Protein AF-A0A846P987-F1 (afdb_monomer_lite)

Structure (mmCIF, N/CA/C/O backbone):
data_AF-A0A846P987-F1
#
_entry.id   AF-A0A846P987-F1
#
loop_
_atom_site.group_PDB
_atom_site.id
_atom_site.type_symbol
_atom_site.label_atom_id
_atom_site.label_alt_id
_atom_site.label_comp_id
_atom_site.label_asym_id
_atom_site.label_entity_id
_atom_site.label_seq_id
_atom_site.pdbx_PDB_ins_code
_atom_site.Cartn_x
_atom_site.Cartn_y
_atom_site.Cartn_z
_atom_site.occupancy
_atom_site.B_iso_or_equiv
_atom_site.auth_seq_id
_atom_site.auth_comp_id
_atom_site.auth_asym_id
_atom_site.auth_atom_id
_atom_site.pdbx_PDB_model_num
ATOM 1 N N . MET A 1 1 ? 2.084 5.103 -24.118 1.00 57.91 1 MET A N 1
ATOM 2 C CA . MET A 1 1 ? 3.332 4.784 -23.370 1.00 57.91 1 MET A CA 1
ATOM 3 C C . MET A 1 1 ? 3.015 4.063 -22.062 1.00 57.91 1 MET A C 1
ATOM 5 O O . MET A 1 1 ? 3.572 3.006 -21.825 1.00 57.91 1 MET A O 1
ATOM 9 N N . THR A 1 2 ? 2.075 4.561 -21.252 1.00 69.44 2 THR A N 1
ATOM 10 C CA . THR A 1 2 ? 1.483 3.795 -20.136 1.00 69.44 2 THR A CA 1
ATOM 11 C C . THR A 1 2 ? 0.502 2.716 -20.600 1.00 69.44 2 THR A C 1
ATOM 13 O O . THR A 1 2 ? 0.310 1.738 -19.892 1.00 69.44 2 THR A O 1
ATOM 16 N N . ASP A 1 3 ? -0.058 2.838 -21.808 1.00 77.69 3 ASP A N 1
ATOM 17 C CA . ASP A 1 3 ? -1.033 1.875 -22.347 1.00 77.69 3 ASP A CA 1
ATOM 18 C C . ASP A 1 3 ? -0.460 0.465 -22.552 1.00 77.69 3 ASP A C 1
ATOM 20 O O . ASP A 1 3 ? -1.190 -0.508 -22.410 1.00 77.69 3 ASP A O 1
ATOM 24 N N . GLU A 1 4 ? 0.841 0.344 -22.840 1.00 80.31 4 GLU A N 1
ATOM 25 C CA . GLU A 1 4 ? 1.535 -0.948 -22.946 1.00 80.31 4 GLU A CA 1
ATOM 26 C C . GLU A 1 4 ? 1.606 -1.640 -21.579 1.00 80.31 4 GLU A C 1
ATOM 28 O O . GLU A 1 4 ? 1.183 -2.785 -21.438 1.00 80.31 4 GLU A O 1
ATOM 33 N N . LEU A 1 5 ? 2.060 -0.915 -20.551 1.00 82.56 5 LEU A N 1
ATOM 34 C CA . LEU A 1 5 ? 2.108 -1.417 -19.177 1.00 82.56 5 LEU A CA 1
ATOM 35 C C . LEU A 1 5 ? 0.710 -1.727 -18.644 1.00 82.56 5 LEU A C 1
ATOM 37 O O . LEU A 1 5 ? 0.507 -2.751 -18.005 1.00 82.56 5 LEU A O 1
ATOM 41 N N . LEU A 1 6 ? -0.274 -0.889 -18.957 1.00 82.94 6 LEU A N 1
ATOM 42 C CA . LEU A 1 6 ? -1.660 -1.119 -18.574 1.00 82.94 6 LEU A CA 1
ATOM 43 C C . LEU A 1 6 ? -2.274 -2.315 -19.315 1.00 82.94 6 LEU A C 1
ATOM 45 O O . LEU A 1 6 ? -3.074 -3.041 -18.734 1.00 82.94 6 LEU A O 1
ATOM 49 N N . SER A 1 7 ? -1.896 -2.557 -20.573 1.00 85.25 7 SER A N 1
ATOM 50 C CA . SER A 1 7 ? -2.298 -3.764 -21.301 1.00 85.25 7 SER A CA 1
ATOM 51 C C . SER A 1 7 ? -1.665 -5.022 -20.710 1.00 85.25 7 SER A C 1
ATOM 53 O O . SER A 1 7 ? -2.312 -6.065 -20.701 1.00 85.25 7 SER A O 1
ATOM 55 N N . ALA A 1 8 ? -0.422 -4.935 -20.231 1.00 86.31 8 ALA A N 1
ATOM 56 C CA . ALA A 1 8 ? 0.280 -6.055 -19.613 1.00 86.31 8 ALA A CA 1
ATOM 57 C C . ALA A 1 8 ? -0.253 -6.370 -18.207 1.00 86.31 8 ALA A C 1
ATOM 59 O O . ALA A 1 8 ? -0.426 -7.534 -17.868 1.00 86.31 8 ALA A O 1
ATOM 60 N N . LEU A 1 9 ? -0.531 -5.339 -17.403 1.00 90.69 9 LEU A N 1
ATOM 61 C CA . LEU A 1 9 ? -0.907 -5.482 -15.994 1.00 90.69 9 LEU A CA 1
ATOM 62 C C . LEU A 1 9 ? -2.420 -5.541 -15.764 1.00 90.69 9 LEU A C 1
ATOM 64 O O . LEU A 1 9 ? -2.844 -5.976 -14.701 1.00 90.69 9 LEU A O 1
ATOM 68 N N . GLY A 1 10 ? -3.242 -5.112 -16.725 1.00 90.31 10 GLY A N 1
ATOM 69 C CA . GLY A 1 10 ? -4.697 -4.993 -16.570 1.00 90.31 10 GLY A CA 1
ATOM 70 C C . GLY A 1 10 ? -5.380 -6.249 -16.010 1.00 90.31 10 GLY A C 1
ATOM 71 O O . GLY A 1 10 ? -6.010 -6.150 -14.959 1.00 90.31 10 GLY A O 1
ATOM 72 N N . PRO A 1 11 ? -5.210 -7.434 -16.630 1.00 91.12 11 PRO A N 1
ATOM 73 C CA . PRO A 1 11 ? -5.807 -8.672 -16.121 1.00 91.12 11 PRO A CA 1
ATOM 74 C C . PRO A 1 11 ? -5.359 -9.029 -14.697 1.00 91.12 11 PRO A C 1
ATOM 76 O O . PRO A 1 11 ? -6.141 -9.552 -13.903 1.00 91.12 11 PRO A O 1
ATOM 79 N N . ASP A 1 12 ? -4.103 -8.734 -14.359 1.00 93.31 12 ASP A N 1
ATOM 80 C CA . ASP A 1 12 ? -3.543 -9.019 -13.040 1.00 93.31 12 ASP A CA 1
ATOM 81 C C . ASP A 1 12 ? -4.039 -8.039 -11.976 1.00 93.31 12 ASP A C 1
ATOM 83 O O . ASP A 1 12 ? -4.285 -8.443 -10.839 1.00 93.31 12 ASP A O 1
ATOM 87 N N . ILE A 1 13 ? -4.260 -6.780 -12.357 1.00 94.62 13 ILE A N 1
ATOM 88 C CA . ILE A 1 13 ? -4.900 -5.765 -11.519 1.00 94.62 13 ILE A CA 1
ATOM 89 C C . ILE A 1 13 ? -6.362 -6.136 -11.261 1.00 94.62 13 ILE A C 1
ATOM 91 O O . ILE A 1 13 ? -6.795 -6.086 -10.113 1.00 94.62 13 ILE A O 1
ATOM 95 N N . ASP A 1 14 ? -7.114 -6.563 -12.278 1.00 93.56 14 ASP A N 1
ATOM 96 C CA . ASP A 1 14 ? -8.511 -6.986 -12.109 1.00 93.56 14 ASP A CA 1
ATOM 97 C C . ASP A 1 14 ? -8.619 -8.182 -11.151 1.00 93.56 14 ASP A C 1
ATOM 99 O O . ASP A 1 14 ? -9.448 -8.187 -10.235 1.00 93.56 14 ASP A O 1
ATOM 103 N N . ARG A 1 15 ? -7.726 -9.170 -11.305 1.00 95.38 15 ARG A N 1
ATOM 104 C CA . ARG A 1 15 ? -7.608 -10.308 -10.382 1.00 95.38 15 ARG A CA 1
ATOM 105 C C . ARG A 1 15 ? -7.263 -9.858 -8.961 1.00 95.38 15 ARG A C 1
ATOM 107 O O . ARG A 1 15 ? -7.868 -10.340 -8.002 1.00 95.38 15 ARG A O 1
ATOM 114 N N . TYR A 1 16 ? -6.321 -8.931 -8.815 1.00 96.38 16 TYR A N 1
ATOM 115 C CA . TYR A 1 16 ? -5.933 -8.384 -7.518 1.00 96.38 16 TYR A CA 1
ATOM 116 C C . TYR A 1 16 ? -7.093 -7.646 -6.832 1.00 96.38 16 TYR A C 1
ATOM 118 O O . TYR A 1 16 ? -7.400 -7.918 -5.672 1.00 96.38 16 TYR A O 1
ATOM 126 N N . VAL A 1 17 ? -7.804 -6.775 -7.552 1.00 95.88 17 VAL A N 1
ATOM 127 C CA . VAL A 1 17 ? -8.988 -6.065 -7.035 1.00 95.88 17 VAL A CA 1
ATOM 128 C C . VAL A 1 17 ? -10.091 -7.052 -6.640 1.00 95.88 17 VAL A C 1
ATOM 130 O O . VAL A 1 17 ? -10.744 -6.867 -5.611 1.00 95.88 17 VAL A O 1
ATOM 133 N N . GLY A 1 18 ? -10.283 -8.125 -7.415 1.00 96.44 18 GLY A N 1
ATOM 134 C CA . GLY A 1 18 ? -11.161 -9.239 -7.045 1.00 96.44 18 GLY A CA 1
ATOM 135 C C . GLY A 1 18 ? -10.756 -9.877 -5.715 1.00 96.44 18 GLY A C 1
ATOM 136 O O . GLY A 1 18 ? -11.587 -10.000 -4.820 1.00 96.44 18 GLY A O 1
ATOM 137 N N . THR A 1 19 ? -9.465 -10.162 -5.543 1.00 97.44 19 THR A N 1
ATOM 138 C CA . THR A 1 19 ? -8.906 -10.753 -4.315 1.00 97.44 19 THR A CA 1
ATOM 139 C C . THR A 1 19 ? -9.115 -9.850 -3.097 1.00 97.44 19 THR A C 1
ATOM 141 O O . THR A 1 19 ? -9.519 -10.317 -2.034 1.00 97.44 19 THR A O 1
ATOM 144 N N . VAL A 1 20 ? -8.897 -8.539 -3.240 1.00 96.94 20 VAL A N 1
ATOM 145 C CA . VAL A 1 20 ? -9.134 -7.558 -2.167 1.00 96.94 20 VAL A CA 1
ATOM 146 C C . VAL A 1 20 ? -10.617 -7.498 -1.781 1.00 96.94 20 VAL A C 1
ATOM 148 O O . VAL A 1 20 ? -10.954 -7.430 -0.597 1.00 96.94 20 VAL A O 1
ATOM 151 N N . ARG A 1 21 ? -11.521 -7.562 -2.765 1.00 95.62 21 ARG A N 1
ATOM 152 C CA . ARG A 1 21 ? -12.972 -7.596 -2.531 1.00 95.62 21 ARG A CA 1
ATOM 153 C C . ARG A 1 21 ? -13.408 -8.876 -1.823 1.00 95.62 21 ARG A C 1
ATOM 155 O O . ARG A 1 21 ? -14.186 -8.795 -0.878 1.00 95.62 21 ARG A O 1
ATOM 162 N N . GLU A 1 22 ? -12.918 -10.030 -2.264 1.00 97.06 22 GLU A N 1
ATOM 163 C CA . GLU A 1 22 ? -13.199 -11.333 -1.649 1.00 97.06 22 GLU A CA 1
ATOM 164 C C . GLU A 1 22 ? -12.660 -11.420 -0.216 1.00 97.06 22 GLU A C 1
ATOM 166 O O . GLU A 1 22 ? -13.288 -12.039 0.639 1.00 97.06 22 GLU A O 1
ATOM 171 N N . ALA A 1 23 ? -11.558 -10.722 0.076 1.00 95.44 23 ALA A N 1
ATOM 172 C CA . ALA A 1 23 ? -11.017 -10.572 1.424 1.00 95.44 23 ALA A CA 1
ATOM 173 C C . ALA A 1 23 ? -11.822 -9.612 2.326 1.00 95.44 23 ALA A C 1
ATOM 175 O O . ALA A 1 23 ? -11.456 -9.432 3.486 1.00 95.44 23 ALA A O 1
ATOM 176 N N . GLY A 1 24 ? -12.898 -8.998 1.818 1.00 95.12 24 GLY A N 1
ATOM 177 C CA . GLY A 1 24 ? -13.783 -8.118 2.585 1.00 95.12 24 GLY A CA 1
ATOM 178 C C . GLY A 1 24 ? -13.410 -6.634 2.561 1.00 95.12 24 GLY A C 1
ATOM 179 O O . GLY A 1 24 ? -14.042 -5.853 3.265 1.00 95.12 24 GLY A O 1
ATOM 180 N N . TRP A 1 25 ? -12.448 -6.214 1.729 1.00 94.38 25 TRP A N 1
ATOM 181 C CA . TRP A 1 25 ? -11.912 -4.843 1.736 1.00 94.38 25 TRP A CA 1
ATOM 182 C C . TRP A 1 25 ? -12.104 -4.071 0.419 1.00 94.38 25 TRP A C 1
ATOM 184 O O . TRP A 1 25 ? -11.173 -3.405 -0.039 1.00 94.38 25 TRP A O 1
ATOM 194 N N . PRO A 1 26 ? -13.286 -4.101 -0.231 1.00 92.44 26 PRO A N 1
ATOM 195 C CA . PRO A 1 26 ? -13.462 -3.497 -1.553 1.00 92.44 26 PRO A CA 1
ATOM 196 C C . PRO A 1 26 ? -13.091 -2.007 -1.602 1.00 92.44 26 PRO A C 1
ATOM 198 O O . PRO A 1 26 ? -12.521 -1.565 -2.601 1.00 92.44 26 PRO A O 1
ATOM 201 N N . GLY A 1 27 ? -13.359 -1.255 -0.527 1.00 92.25 27 GLY A N 1
ATOM 202 C CA . GLY A 1 27 ? -13.031 0.170 -0.418 1.00 92.25 27 GLY A CA 1
ATOM 203 C C . GLY A 1 27 ? -11.528 0.469 -0.386 1.00 92.25 27 GLY A C 1
ATOM 204 O O . GLY A 1 27 ? -11.114 1.534 -0.833 1.00 92.25 27 GLY A O 1
ATOM 205 N N . SER A 1 28 ? -10.702 -0.481 0.059 1.00 95.12 28 SER A N 1
ATOM 206 C CA . SER A 1 28 ? -9.254 -0.292 0.216 1.00 95.12 28 SER A CA 1
ATOM 207 C C . SER A 1 28 ? -8.453 -0.659 -1.037 1.00 95.12 28 SER A C 1
ATOM 209 O O . SER A 1 28 ? -7.234 -0.513 -1.049 1.00 95.12 28 SER A O 1
ATOM 211 N N . SER A 1 29 ? -9.106 -1.108 -2.117 1.00 95.12 29 SER A N 1
ATOM 212 C CA . SER A 1 29 ? -8.433 -1.565 -3.347 1.00 95.12 29 SER A CA 1
ATOM 213 C C . SER A 1 29 ? -7.500 -0.509 -3.945 1.00 95.12 29 SER A C 1
ATOM 215 O O . SER A 1 29 ? -6.387 -0.835 -4.351 1.00 95.12 29 SER A O 1
ATOM 217 N N . TYR A 1 30 ? -7.931 0.758 -3.967 1.00 93.38 30 TYR A N 1
ATOM 218 C CA . TYR A 1 30 ? -7.132 1.869 -4.488 1.00 93.38 30 TYR A CA 1
ATOM 219 C C . TYR A 1 30 ? -5.856 2.087 -3.663 1.00 93.38 30 TYR A C 1
ATOM 221 O O . TYR A 1 30 ? -4.758 2.151 -4.216 1.00 93.38 30 TYR A O 1
ATOM 229 N N . ALA A 1 31 ? -6.004 2.158 -2.337 1.00 92.31 31 ALA A N 1
ATOM 230 C CA . ALA A 1 31 ? -4.903 2.360 -1.403 1.00 92.31 31 ALA A CA 1
ATOM 231 C C . ALA A 1 31 ? -3.925 1.186 -1.417 1.00 92.31 31 ALA A C 1
ATOM 233 O O . ALA A 1 31 ? -2.726 1.389 -1.550 1.00 92.31 31 ALA A O 1
ATOM 234 N N . LEU A 1 32 ? -4.422 -0.049 -1.358 1.00 95.44 32 LEU A N 1
ATOM 235 C CA . LEU A 1 32 ? -3.561 -1.225 -1.362 1.00 95.44 32 LEU A CA 1
ATOM 236 C C . LEU A 1 32 ? -2.837 -1.399 -2.705 1.00 95.44 32 LEU A C 1
ATOM 238 O O . LEU A 1 32 ? -1.651 -1.709 -2.720 1.00 95.44 32 LEU A O 1
ATOM 242 N N . LEU A 1 33 ? -3.506 -1.181 -3.842 1.00 95.06 33 LEU A N 1
ATOM 243 C CA . LEU A 1 33 ? -2.831 -1.244 -5.142 1.00 95.06 33 LEU A CA 1
ATOM 244 C C . LEU A 1 33 ? -1.736 -0.177 -5.244 1.00 95.06 33 LEU A C 1
ATOM 246 O O . LEU A 1 33 ? -0.604 -0.485 -5.604 1.00 95.06 33 LEU A O 1
ATOM 250 N N . GLY A 1 34 ? -2.076 1.069 -4.916 1.00 91.62 34 GLY A N 1
ATOM 251 C CA . GLY A 1 34 ? -1.138 2.175 -5.005 1.00 91.62 34 GLY A CA 1
ATOM 252 C C . GLY A 1 34 ? 0.002 2.053 -3.996 1.00 91.62 34 GLY A C 1
ATOM 253 O O . GLY A 1 34 ? 1.163 1.932 -4.366 1.00 91.62 34 GLY A O 1
ATOM 254 N N . SER A 1 35 ? -0.322 2.063 -2.709 1.00 90.50 35 SER A N 1
ATOM 255 C CA . SER A 1 35 ? 0.658 2.141 -1.626 1.00 90.50 35 SER A CA 1
ATOM 256 C C . SER A 1 35 ? 1.342 0.818 -1.299 1.00 90.50 35 SER A C 1
ATOM 258 O O . SER A 1 35 ? 2.540 0.791 -1.036 1.00 90.50 35 SER A O 1
ATOM 260 N N . PHE A 1 36 ? 0.616 -0.300 -1.298 1.00 93.12 36 PHE A N 1
ATOM 261 C CA . PHE A 1 36 ? 1.221 -1.570 -0.904 1.00 93.12 36 PHE A CA 1
ATOM 262 C C . PHE A 1 36 ? 1.908 -2.259 -2.082 1.00 93.12 36 PHE A C 1
ATOM 264 O O . PHE A 1 36 ? 3.091 -2.577 -2.013 1.00 93.12 36 PHE A O 1
ATOM 271 N N . VAL A 1 37 ? 1.192 -2.461 -3.188 1.00 94.44 37 VAL A N 1
ATOM 272 C CA . VAL A 1 37 ? 1.729 -3.211 -4.331 1.00 94.44 37 VAL A CA 1
ATOM 273 C C . VAL A 1 37 ? 2.741 -2.383 -5.114 1.00 94.44 37 VAL A C 1
ATOM 275 O O . VAL A 1 37 ? 3.856 -2.841 -5.360 1.00 94.44 37 VAL A O 1
ATOM 278 N N . LEU A 1 38 ? 2.344 -1.183 -5.531 1.00 90.62 38 LEU A N 1
ATOM 279 C CA . LEU A 1 38 ? 3.137 -0.373 -6.444 1.00 90.62 38 LEU A CA 1
ATOM 280 C C . LEU A 1 38 ? 4.144 0.507 -5.681 1.00 90.62 38 LEU A C 1
ATOM 282 O O . LEU A 1 38 ? 5.279 0.635 -6.113 1.00 90.62 38 LEU A O 1
ATOM 286 N N . ASP A 1 39 ? 3.825 1.072 -4.526 1.00 85.56 39 ASP A N 1
ATOM 287 C CA . ASP A 1 39 ? 4.795 1.919 -3.820 1.00 85.56 39 ASP A CA 1
ATOM 288 C C . ASP A 1 39 ? 5.762 1.126 -2.926 1.00 85.56 39 ASP A C 1
ATOM 290 O O . ASP A 1 39 ? 6.933 1.459 -2.913 1.00 85.56 39 ASP A O 1
ATOM 294 N N . ASP A 1 40 ? 5.346 0.063 -2.226 1.00 87.19 40 ASP A N 1
ATOM 295 C CA . ASP A 1 40 ? 6.251 -0.721 -1.357 1.00 87.19 40 ASP A CA 1
ATOM 296 C C . ASP A 1 40 ? 6.827 -1.970 -2.054 1.00 87.19 40 ASP A C 1
ATOM 298 O O . ASP A 1 40 ? 8.041 -2.106 -2.240 1.00 87.19 40 ASP A O 1
ATOM 302 N N . LEU A 1 41 ? 5.971 -2.910 -2.469 1.00 90.75 41 LEU A N 1
ATOM 303 C CA . LEU A 1 41 ? 6.437 -4.216 -2.951 1.00 90.75 41 LEU A CA 1
ATOM 304 C C . LEU A 1 41 ? 7.156 -4.157 -4.305 1.00 90.75 41 LEU A C 1
ATOM 306 O O . LEU A 1 41 ? 8.008 -5.010 -4.566 1.00 90.75 41 LEU A O 1
ATOM 310 N N . ALA A 1 42 ? 6.849 -3.183 -5.164 1.00 89.19 42 ALA A N 1
ATOM 311 C CA . ALA A 1 42 ? 7.511 -3.052 -6.460 1.00 89.19 42 ALA A CA 1
ATOM 312 C C . ALA A 1 42 ? 9.021 -2.802 -6.317 1.00 89.19 42 ALA A C 1
ATOM 314 O O . ALA A 1 42 ? 9.795 -3.381 -7.078 1.00 89.19 42 ALA A O 1
ATOM 315 N N . TRP A 1 43 ? 9.464 -2.029 -5.316 1.00 85.62 43 TRP A N 1
ATOM 316 C CA . TRP A 1 43 ? 10.896 -1.837 -5.045 1.00 85.62 43 TRP A CA 1
ATOM 317 C C . TRP A 1 43 ? 11.568 -3.144 -4.645 1.00 85.62 43 TRP A C 1
ATOM 319 O O . TRP A 1 43 ? 12.562 -3.535 -5.252 1.00 85.62 43 TRP A O 1
ATOM 329 N N . LYS A 1 44 ? 10.958 -3.879 -3.710 1.00 87.75 44 LYS A N 1
ATOM 330 C CA . LYS A 1 44 ? 11.435 -5.203 -3.276 1.00 87.75 44 LYS A CA 1
ATOM 331 C C . LYS A 1 44 ? 11.496 -6.188 -4.447 1.00 87.75 44 LYS A C 1
ATOM 333 O O . LYS A 1 44 ? 12.387 -7.032 -4.518 1.00 87.75 44 LYS A O 1
ATOM 338 N N . ALA A 1 45 ? 10.551 -6.102 -5.381 1.00 91.50 45 ALA A N 1
ATOM 339 C CA . ALA A 1 45 ? 10.562 -6.912 -6.591 1.00 91.50 45 ALA A CA 1
ATOM 340 C C . ALA A 1 45 ? 11.700 -6.515 -7.548 1.00 91.50 45 ALA A C 1
ATOM 342 O O . ALA A 1 45 ? 12.387 -7.396 -8.062 1.00 91.50 45 ALA A O 1
ATOM 343 N N . LEU A 1 46 ? 11.945 -5.218 -7.756 1.00 89.25 46 LEU A N 1
ATOM 344 C CA . LEU A 1 46 ? 13.061 -4.720 -8.567 1.00 89.25 46 LEU A CA 1
ATOM 345 C C . LEU A 1 46 ? 14.427 -5.117 -7.987 1.00 89.25 46 LEU A C 1
ATOM 347 O O . LEU A 1 46 ? 15.303 -5.539 -8.743 1.00 89.25 46 LEU A O 1
ATOM 351 N N . GLU A 1 47 ? 14.590 -5.050 -6.664 1.00 87.50 47 GLU A N 1
ATOM 352 C CA . GLU A 1 47 ? 15.788 -5.535 -5.963 1.00 87.50 47 GLU A CA 1
ATOM 353 C C . GLU A 1 47 ? 16.021 -7.024 -6.221 1.00 87.50 47 GLU A C 1
ATOM 355 O O . GLU A 1 47 ? 17.120 -7.446 -6.571 1.00 87.50 47 GLU A O 1
ATOM 360 N N . ARG A 1 48 ? 14.966 -7.839 -6.116 1.00 88.06 48 ARG A N 1
ATOM 361 C CA . ARG A 1 48 ? 15.053 -9.288 -6.351 1.00 88.06 48 ARG A CA 1
ATOM 362 C C . ARG A 1 48 ? 15.366 -9.664 -7.789 1.00 88.06 48 ARG A C 1
ATOM 364 O O . ARG A 1 48 ? 15.964 -10.712 -8.019 1.00 88.06 48 ARG A O 1
ATOM 371 N N . LEU A 1 49 ? 14.972 -8.832 -8.748 1.00 90.31 49 LEU A N 1
ATOM 372 C CA . LEU A 1 49 ? 15.379 -8.983 -10.144 1.00 90.31 49 LEU A CA 1
ATOM 373 C C . LEU A 1 49 ? 16.844 -8.571 -10.377 1.00 90.31 49 LEU A C 1
ATOM 375 O O . LEU A 1 49 ? 17.330 -8.706 -11.498 1.00 90.31 49 LEU A O 1
ATOM 379 N N . GLY A 1 50 ? 17.539 -8.043 -9.361 1.00 88.31 50 GLY A N 1
ATOM 380 C CA . GLY A 1 50 ? 18.867 -7.446 -9.502 1.00 88.31 50 GLY A CA 1
ATOM 381 C C . GLY A 1 50 ? 18.853 -6.172 -10.349 1.00 88.31 50 GLY A C 1
ATOM 382 O O . GLY A 1 50 ? 19.886 -5.775 -10.881 1.00 88.31 50 GLY A O 1
ATOM 383 N N . ALA A 1 51 ? 17.680 -5.555 -10.530 1.00 87.12 51 ALA A N 1
ATOM 384 C CA . ALA A 1 51 ? 17.517 -4.370 -11.367 1.00 87.12 51 ALA A CA 1
ATOM 385 C C . ALA A 1 51 ? 17.935 -3.085 -10.634 1.00 87.12 51 ALA A C 1
ATOM 387 O O . ALA A 1 51 ? 18.312 -2.103 -11.274 1.00 87.12 51 ALA A O 1
ATOM 388 N N . ILE A 1 52 ? 17.880 -3.115 -9.300 1.00 82.38 52 ILE A N 1
ATOM 389 C CA . ILE A 1 52 ? 18.423 -2.105 -8.390 1.00 82.38 52 ILE A CA 1
ATOM 390 C C . ILE A 1 52 ? 19.159 -2.829 -7.251 1.00 82.38 52 ILE A C 1
ATOM 392 O O . ILE A 1 52 ? 18.728 -3.897 -6.820 1.00 82.38 52 ILE A O 1
ATOM 396 N N . GLU A 1 53 ? 20.272 -2.280 -6.775 1.00 71.94 53 GLU A N 1
ATOM 397 C CA . GLU A 1 53 ? 20.935 -2.749 -5.551 1.00 71.94 53 GLU A CA 1
ATOM 398 C C . GLU A 1 53 ? 20.383 -1.938 -4.387 1.00 71.94 53 GLU A C 1
ATOM 400 O O . GLU A 1 53 ? 20.371 -0.720 -4.529 1.00 71.94 53 GLU A O 1
ATOM 405 N N . ASN A 1 54 ? 19.927 -2.608 -3.313 1.00 61.22 54 ASN A N 1
ATOM 406 C CA . ASN A 1 54 ? 19.410 -2.042 -2.055 1.00 61.22 54 ASN A CA 1
ATOM 407 C C . ASN A 1 54 ? 18.786 -0.644 -2.223 1.00 61.22 54 ASN A C 1
ATOM 409 O O . ASN A 1 54 ? 19.505 0.348 -2.303 1.00 61.22 54 ASN A O 1
ATOM 413 N N . ALA A 1 55 ? 17.461 -0.523 -2.138 1.00 51.78 55 ALA A N 1
ATOM 414 C CA . ALA A 1 55 ? 16.739 0.753 -2.093 1.00 51.78 55 ALA A CA 1
ATOM 415 C C . ALA A 1 55 ? 17.127 1.657 -0.896 1.00 51.78 55 ALA A C 1
ATOM 417 O O . ALA A 1 55 ? 16.486 2.678 -0.647 1.00 51.78 55 ALA A O 1
ATOM 418 N N . ASP A 1 56 ? 18.193 1.320 -0.166 1.00 42.47 56 ASP A N 1
ATOM 419 C CA . ASP A 1 56 ? 18.936 2.260 0.648 1.00 42.47 56 ASP A CA 1
ATOM 420 C C . ASP A 1 56 ? 19.517 3.367 -0.235 1.00 42.47 56 ASP A C 1
ATOM 422 O O . ASP A 1 56 ? 20.261 3.131 -1.188 1.00 42.47 56 ASP A O 1
ATOM 426 N N . ALA A 1 57 ? 19.205 4.597 0.163 1.00 41.38 57 ALA A N 1
ATOM 427 C CA . ALA A 1 57 ? 19.528 5.907 -0.406 1.00 41.38 57 ALA A CA 1
ATOM 428 C C . ALA A 1 57 ? 20.938 6.127 -1.021 1.00 41.38 57 ALA A C 1
ATOM 430 O O . ALA A 1 57 ? 21.178 7.167 -1.631 1.00 41.38 57 ALA A O 1
ATOM 431 N N . SER A 1 58 ? 21.867 5.182 -0.878 1.00 37.81 58 SER A N 1
ATOM 432 C CA . SER A 1 58 ? 23.247 5.203 -1.368 1.00 37.81 58 SER A CA 1
ATOM 433 C C . SER A 1 58 ? 23.409 5.114 -2.894 1.00 37.81 58 SER A C 1
ATOM 435 O O . SER A 1 58 ? 24.313 5.748 -3.432 1.00 37.81 58 SER A O 1
ATOM 437 N N . ALA A 1 59 ? 22.521 4.424 -3.625 1.00 40.97 59 ALA A N 1
ATOM 438 C CA . ALA A 1 59 ? 22.596 4.340 -5.096 1.00 40.97 59 ALA A CA 1
ATOM 439 C C . ALA A 1 59 ? 22.300 5.681 -5.808 1.00 40.97 59 ALA A C 1
ATOM 441 O O . ALA A 1 59 ? 22.404 5.783 -7.033 1.00 40.97 59 ALA A O 1
ATOM 442 N N . MET A 1 60 ? 21.921 6.709 -5.042 1.00 49.22 60 MET A N 1
ATOM 443 C CA . MET A 1 60 ? 21.515 8.029 -5.516 1.00 49.22 60 MET A CA 1
ATOM 444 C C . MET A 1 60 ? 22.186 9.182 -4.753 1.00 49.22 60 MET A C 1
ATOM 446 O O . MET A 1 60 ? 21.715 10.320 -4.831 1.00 49.22 60 MET A O 1
ATOM 450 N N . ASP A 1 61 ? 23.294 8.924 -4.049 1.00 43.47 61 ASP A N 1
ATOM 451 C CA . ASP A 1 61 ? 24.148 9.994 -3.532 1.00 43.47 61 ASP A CA 1
ATOM 452 C C . ASP A 1 61 ? 24.843 10.709 -4.703 1.00 43.47 61 ASP A C 1
ATOM 454 O O . ASP A 1 61 ? 25.931 10.351 -5.151 1.00 43.47 61 ASP A O 1
ATOM 458 N N . THR A 1 62 ? 24.180 11.730 -5.243 1.00 45.16 62 THR A N 1
ATOM 459 C CA . THR A 1 62 ? 24.749 12.653 -6.233 1.00 45.16 62 THR A CA 1
ATOM 460 C C . THR A 1 62 ? 25.610 13.745 -5.579 1.00 45.16 62 THR A C 1
ATOM 462 O O . THR A 1 62 ? 25.889 14.761 -6.214 1.00 45.16 62 THR A O 1
ATOM 465 N N . GLY A 1 63 ? 25.996 13.603 -4.303 1.00 42.56 63 GLY A N 1
ATOM 466 C CA . GLY A 1 63 ? 26.712 14.627 -3.533 1.00 42.56 63 GLY A CA 1
ATOM 467 C C . GLY A 1 63 ? 25.829 15.787 -3.054 1.00 42.56 63 GLY A C 1
ATOM 468 O O . GLY A 1 63 ? 26.327 16.758 -2.482 1.00 42.56 63 GLY A O 1
ATOM 469 N N . SER A 1 64 ? 24.512 15.714 -3.269 1.00 40.03 64 SER A N 1
ATOM 470 C CA . SER A 1 64 ? 23.536 16.685 -2.770 1.00 40.03 64 SER A CA 1
ATOM 471 C C . SER A 1 64 ? 22.824 16.116 -1.544 1.00 40.03 64 SER A C 1
ATOM 473 O O . SER A 1 64 ? 22.167 15.088 -1.652 1.00 40.03 64 SER A O 1
ATOM 475 N N . GLN A 1 65 ? 22.902 16.808 -0.403 1.00 31.05 65 GLN A N 1
ATOM 476 C CA . GLN A 1 65 ? 22.349 16.425 0.914 1.00 31.05 65 GLN A CA 1
ATOM 477 C C . GLN A 1 65 ? 20.808 16.295 0.999 1.00 31.05 65 GLN A C 1
ATOM 479 O O . GLN A 1 65 ? 20.229 16.453 2.070 1.00 31.05 65 GLN A O 1
ATOM 484 N N . HIS A 1 66 ? 20.110 16.040 -0.103 1.00 35.59 66 HIS A N 1
ATOM 485 C CA . HIS A 1 66 ? 18.656 15.971 -0.126 1.00 35.59 66 HIS A CA 1
ATOM 486 C C . HIS A 1 66 ? 18.202 14.665 -0.767 1.00 35.59 66 HIS A C 1
ATOM 488 O O . HIS A 1 66 ? 18.524 14.377 -1.918 1.00 35.59 66 HIS A O 1
ATOM 494 N N . TRP A 1 67 ? 17.393 13.910 -0.023 1.00 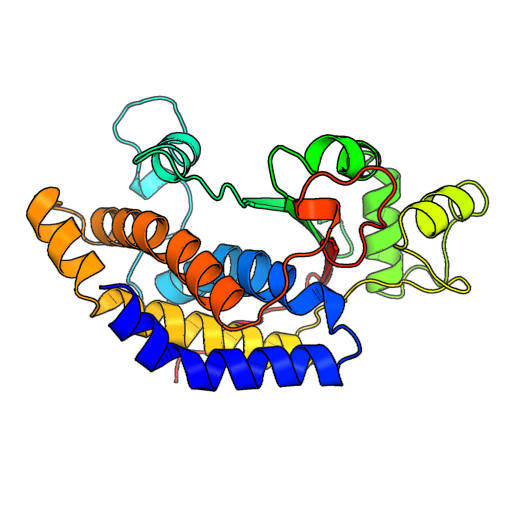46.44 67 TRP A N 1
ATOM 495 C CA . TRP A 1 67 ? 16.548 12.860 -0.575 1.00 46.44 67 TRP A CA 1
ATOM 496 C C . TRP A 1 67 ? 15.668 13.473 -1.670 1.00 46.44 67 TRP A C 1
ATOM 498 O O . TRP A 1 67 ? 14.755 14.256 -1.401 1.00 46.44 67 TRP A O 1
ATOM 508 N N . SER A 1 68 ? 15.961 13.149 -2.927 1.00 46.09 68 SER A N 1
ATOM 509 C CA . SER A 1 68 ? 15.229 13.673 -4.080 1.00 46.09 68 SER A CA 1
ATOM 510 C C . SER A 1 68 ? 13.950 12.886 -4.374 1.00 46.09 68 SER A C 1
ATOM 512 O O . SER A 1 68 ? 13.330 13.137 -5.401 1.00 46.09 68 SER A O 1
ATOM 514 N N . GLY A 1 69 ? 13.484 12.010 -3.468 1.00 46.25 69 GLY A N 1
ATOM 515 C CA . GLY A 1 69 ? 12.149 11.405 -3.561 1.00 46.25 69 GLY A CA 1
ATOM 516 C C . GLY A 1 69 ? 11.093 12.479 -3.820 1.00 46.25 69 GLY A C 1
ATOM 517 O O . GLY A 1 69 ? 10.399 12.425 -4.828 1.00 46.25 69 GLY A O 1
ATOM 518 N N . VAL A 1 70 ? 11.121 13.570 -3.040 1.00 46.84 70 VAL A N 1
ATOM 519 C CA . VAL A 1 70 ? 10.314 14.788 -3.268 1.00 46.84 70 VAL A CA 1
ATOM 520 C C . VAL A 1 70 ? 10.515 15.403 -4.656 1.00 46.84 70 VAL A C 1
ATOM 522 O O . VAL A 1 70 ? 9.552 15.892 -5.236 1.00 46.84 70 VAL A O 1
ATOM 525 N N . THR A 1 71 ? 11.722 15.386 -5.221 1.00 51.50 71 THR A N 1
ATOM 526 C CA . THR A 1 71 ? 11.996 15.944 -6.559 1.00 51.50 71 THR A CA 1
ATOM 527 C C . THR A 1 71 ? 11.317 15.119 -7.656 1.00 51.50 71 THR A C 1
ATOM 529 O O . THR A 1 71 ? 10.704 15.689 -8.553 1.00 51.50 71 THR A O 1
ATOM 532 N N . TRP A 1 72 ? 11.326 13.789 -7.552 1.00 53.91 72 TRP A N 1
ATOM 533 C CA . TRP A 1 72 ? 10.748 12.904 -8.571 1.00 53.91 72 TRP A CA 1
ATOM 534 C C . TRP A 1 72 ? 9.217 12.808 -8.508 1.00 53.91 72 TRP A C 1
ATOM 536 O O . TRP A 1 72 ? 8.576 12.727 -9.552 1.00 53.91 72 TRP A O 1
ATOM 546 N N . ILE A 1 73 ? 8.598 12.930 -7.324 1.00 52.25 73 ILE A N 1
ATOM 547 C CA . ILE A 1 73 ? 7.132 13.133 -7.213 1.00 52.25 73 ILE A CA 1
ATOM 548 C C . ILE A 1 73 ? 6.682 14.555 -7.595 1.00 52.25 73 ILE A C 1
ATOM 550 O O . ILE A 1 73 ? 5.484 14.796 -7.761 1.00 52.25 73 ILE A O 1
ATOM 554 N N . THR A 1 74 ? 7.600 15.521 -7.735 1.00 51.53 74 THR A N 1
ATOM 555 C CA . THR A 1 74 ? 7.257 16.914 -8.086 1.00 51.53 74 THR A CA 1
ATOM 556 C C . THR A 1 74 ? 7.635 17.325 -9.505 1.00 51.53 74 THR A C 1
ATOM 558 O O . THR A 1 74 ? 7.132 18.355 -9.961 1.00 51.53 74 THR A O 1
ATOM 561 N N . LEU A 1 75 ? 8.448 16.540 -10.223 1.00 52.88 75 LEU A N 1
ATOM 562 C CA . LEU A 1 75 ? 8.905 16.858 -11.577 1.00 52.88 75 LEU A CA 1
ATOM 563 C C . LEU A 1 75 ? 8.747 15.669 -12.550 1.00 52.88 75 LEU A C 1
ATOM 565 O O . LEU A 1 75 ? 9.370 14.628 -12.354 1.00 52.88 75 LEU A O 1
ATOM 569 N N . PRO A 1 76 ? 7.966 15.827 -13.640 1.00 57.88 76 PRO A N 1
ATOM 570 C CA . PRO A 1 76 ? 7.112 16.982 -13.931 1.00 57.88 76 PRO A CA 1
ATOM 571 C C . PRO A 1 76 ? 5.998 17.133 -12.874 1.00 57.88 76 PRO A C 1
ATOM 573 O O . PRO A 1 76 ? 5.626 16.133 -12.257 1.00 57.88 76 PRO A O 1
ATOM 576 N N . PRO A 1 77 ? 5.454 18.350 -12.660 1.00 63.56 77 PRO A N 1
ATOM 577 C CA . PRO A 1 77 ? 4.357 18.571 -11.724 1.00 63.56 77 PRO A CA 1
ATOM 578 C C . PRO A 1 77 ? 3.214 17.589 -11.979 1.00 63.56 77 PRO A C 1
ATOM 580 O O . PRO A 1 77 ? 2.581 17.614 -13.034 1.00 63.56 77 PRO A O 1
ATOM 583 N N . GLN A 1 78 ? 2.970 16.709 -11.012 1.00 63.31 78 GLN A N 1
ATOM 584 C CA . GLN A 1 78 ? 1.878 15.750 -11.078 1.00 63.31 78 GLN A CA 1
ATOM 585 C C . GLN A 1 78 ? 0.616 16.397 -10.511 1.00 63.31 78 GLN A C 1
ATOM 587 O O . GLN A 1 78 ? 0.630 16.968 -9.418 1.00 63.31 78 GLN A O 1
ATOM 592 N N . THR A 1 79 ? -0.493 16.276 -11.238 1.00 61.66 79 THR A N 1
ATOM 593 C CA . THR A 1 79 ? -1.831 16.597 -10.716 1.00 61.66 79 THR A CA 1
ATOM 594 C C . THR A 1 79 ? -2.269 15.600 -9.640 1.00 61.66 79 THR A C 1
ATOM 596 O O . THR A 1 79 ? -3.080 15.935 -8.783 1.00 61.66 79 THR A O 1
ATOM 599 N N . HIS A 1 80 ? -1.679 14.401 -9.645 1.00 66.94 80 HIS A N 1
ATOM 600 C CA . HIS A 1 80 ? -1.966 13.310 -8.722 1.00 66.94 80 HIS A CA 1
ATOM 601 C C . HIS A 1 80 ? -0.750 13.081 -7.823 1.00 66.94 80 HIS A C 1
ATOM 603 O O . HIS A 1 80 ? 0.230 12.461 -8.232 1.00 66.94 80 HIS A O 1
ATOM 609 N N . LYS A 1 81 ? -0.803 13.621 -6.601 1.00 75.31 81 LYS A N 1
ATOM 610 C CA . LYS A 1 81 ? 0.192 13.357 -5.556 1.00 75.31 81 LYS A CA 1
ATOM 611 C C . LYS A 1 81 ? -0.386 12.355 -4.571 1.00 75.31 81 LYS A C 1
ATOM 613 O O . LYS A 1 81 ? -1.310 12.687 -3.830 1.00 75.31 81 LYS A O 1
ATOM 618 N N . LEU A 1 82 ? 0.172 11.157 -4.610 1.00 80.31 82 LEU A N 1
ATOM 619 C CA . LEU A 1 82 ? -0.132 10.038 -3.737 1.00 80.31 82 LEU A CA 1
ATOM 620 C C . LEU A 1 82 ? 1.183 9.592 -3.101 1.00 80.31 82 LEU A C 1
ATOM 622 O O . LEU A 1 82 ? 2.213 9.596 -3.776 1.00 80.31 82 LEU A O 1
ATOM 626 N N . GLY A 1 83 ? 1.146 9.200 -1.839 1.00 82.00 83 GLY A N 1
ATOM 627 C CA . GLY A 1 83 ? 2.274 8.548 -1.194 1.00 82.00 83 GLY A CA 1
AT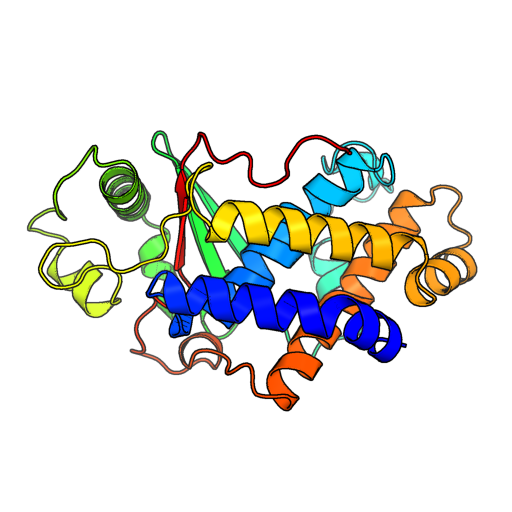OM 628 C C . GLY A 1 83 ? 1.821 7.634 -0.073 1.00 82.00 83 GLY A C 1
ATOM 629 O O . GLY A 1 83 ? 0.629 7.533 0.228 1.00 82.00 83 GLY A O 1
ATOM 630 N N . THR A 1 84 ? 2.797 6.989 0.551 1.00 86.38 84 THR A N 1
ATOM 631 C CA . THR A 1 84 ? 2.578 6.079 1.671 1.00 86.38 84 THR A CA 1
ATOM 632 C C . THR A 1 84 ? 3.392 6.546 2.863 1.00 86.38 84 THR A C 1
ATOM 634 O O . THR A 1 84 ? 4.575 6.852 2.733 1.00 86.38 84 THR A O 1
ATOM 637 N N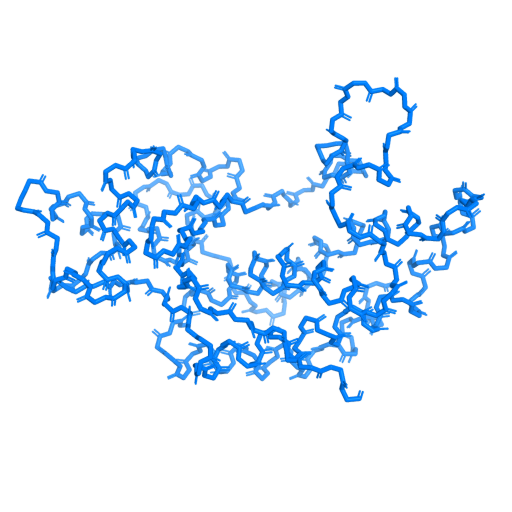 . ASN A 1 85 ? 2.762 6.618 4.031 1.00 87.50 85 ASN A N 1
ATOM 638 C CA . ASN A 1 85 ? 3.465 6.743 5.301 1.00 87.50 85 ASN A CA 1
ATOM 639 C C . ASN A 1 85 ? 3.432 5.388 5.997 1.00 87.50 85 ASN A C 1
ATOM 641 O O . ASN A 1 85 ? 2.355 4.820 6.171 1.00 87.50 85 ASN A O 1
ATOM 645 N N . SER A 1 86 ? 4.597 4.907 6.416 1.00 88.50 86 SER A N 1
ATOM 646 C CA . SER A 1 86 ? 4.747 3.628 7.106 1.00 88.50 86 SER A CA 1
ATOM 647 C C . SER A 1 86 ? 5.296 3.866 8.505 1.00 88.50 86 SER A C 1
ATOM 649 O O . SER A 1 86 ? 6.278 4.587 8.684 1.00 88.50 86 SER A O 1
ATOM 651 N N . TYR A 1 87 ? 4.671 3.246 9.499 1.00 89.56 87 TYR A N 1
ATOM 652 C CA . TYR A 1 87 ? 5.042 3.372 10.901 1.00 89.56 87 TYR A CA 1
ATOM 653 C C . TYR A 1 87 ? 5.300 1.990 11.501 1.00 89.56 87 TYR A C 1
ATOM 655 O O . TYR A 1 87 ? 4.344 1.298 11.865 1.00 89.56 87 TYR A O 1
ATOM 663 N N . PRO A 1 88 ? 6.574 1.577 11.598 1.00 90.56 88 PRO A N 1
ATOM 664 C CA . PRO A 1 88 ? 6.940 0.323 12.239 1.00 90.56 88 PRO A CA 1
ATOM 665 C C . PRO A 1 88 ? 6.617 0.333 13.737 1.00 90.56 88 PRO A C 1
ATOM 667 O O . PRO A 1 88 ? 6.837 1.333 14.423 1.00 90.56 88 PRO A O 1
ATOM 670 N N . THR A 1 89 ? 6.139 -0.801 14.236 1.00 91.44 89 THR A N 1
ATOM 671 C CA . THR A 1 89 ? 5.880 -1.105 15.647 1.00 91.44 89 THR A CA 1
ATOM 672 C C . THR A 1 89 ? 6.397 -2.519 15.964 1.00 91.44 89 THR A C 1
ATOM 674 O O . THR A 1 89 ? 6.762 -3.272 15.053 1.00 91.44 89 THR A O 1
ATOM 677 N N . PRO A 1 90 ? 6.432 -2.937 17.243 1.00 90.75 90 PRO A N 1
ATOM 678 C CA . PRO A 1 90 ? 6.794 -4.312 17.595 1.00 90.75 90 PRO A CA 1
ATOM 679 C C . PRO A 1 90 ? 5.886 -5.397 16.986 1.00 90.75 90 PRO A C 1
ATOM 681 O O . PRO A 1 90 ? 6.333 -6.530 16.821 1.00 90.75 90 PRO A O 1
ATOM 684 N N . ASP A 1 91 ? 4.638 -5.069 16.635 1.00 92.69 91 ASP A N 1
ATOM 685 C CA . ASP A 1 91 ? 3.631 -6.024 16.143 1.00 92.69 91 ASP A CA 1
ATOM 686 C C . ASP A 1 91 ? 3.452 -6.017 14.617 1.00 92.69 91 ASP A C 1
ATOM 688 O O . ASP A 1 91 ? 2.849 -6.928 14.045 1.00 92.69 91 ASP A O 1
ATOM 692 N N . GLY A 1 92 ? 3.963 -4.996 13.934 1.00 92.50 92 GLY A N 1
ATOM 693 C CA . GLY A 1 92 ? 3.805 -4.848 12.495 1.00 92.50 92 GLY A CA 1
ATOM 694 C C . GLY A 1 92 ? 4.146 -3.449 12.016 1.00 92.50 92 GLY A C 1
ATOM 695 O O . GLY A 1 92 ? 4.833 -2.680 12.679 1.00 92.50 92 GLY A O 1
ATOM 696 N N . VAL A 1 93 ? 3.623 -3.097 10.851 1.00 92.81 93 VAL A N 1
ATOM 697 C CA . VAL A 1 93 ? 3.755 -1.773 10.255 1.00 92.81 93 VAL A CA 1
ATOM 698 C C . VAL A 1 93 ? 2.359 -1.253 9.950 1.00 92.81 93 VAL A C 1
ATOM 700 O O . VAL A 1 93 ? 1.612 -1.880 9.197 1.00 92.81 93 VAL A O 1
ATOM 703 N N . LEU A 1 94 ? 2.003 -0.109 10.535 1.00 94.50 94 LEU A N 1
ATOM 704 C CA . LEU A 1 94 ? 0.814 0.631 10.126 1.00 94.50 94 LEU A CA 1
ATOM 705 C C . LEU A 1 94 ? 1.166 1.461 8.894 1.00 94.50 94 LEU A C 1
ATOM 707 O O . LEU A 1 94 ? 2.082 2.283 8.947 1.00 94.50 94 LEU A O 1
ATOM 711 N N . CYS A 1 95 ? 0.417 1.282 7.816 1.00 94.00 95 CYS A N 1
ATOM 712 C CA . CYS A 1 95 ? 0.615 2.009 6.575 1.00 94.00 95 CYS A CA 1
ATOM 713 C C . CYS A 1 95 ? -0.600 2.880 6.259 1.00 94.00 95 CYS A C 1
ATOM 715 O O . CYS A 1 95 ? -1.745 2.478 6.474 1.00 94.00 95 CYS A O 1
ATOM 717 N N . MET A 1 96 ? -0.343 4.076 5.732 1.00 92.50 96 MET A N 1
ATOM 718 C CA . MET A 1 96 ? -1.373 5.044 5.369 1.00 92.50 96 MET A CA 1
ATOM 719 C C . MET A 1 96 ? -1.097 5.614 3.986 1.00 92.50 96 MET A C 1
ATOM 721 O O . MET A 1 96 ? -0.076 6.270 3.762 1.00 92.50 96 MET A O 1
ATOM 725 N N . THR A 1 97 ? -2.035 5.406 3.074 1.00 92.25 97 THR A N 1
ATOM 726 C CA . THR A 1 97 ? -2.066 6.090 1.786 1.00 92.25 97 THR A CA 1
ATOM 727 C C . THR A 1 97 ? -2.490 7.536 1.998 1.00 92.25 97 THR A C 1
ATOM 729 O O . THR A 1 97 ? -3.514 7.790 2.628 1.00 92.25 97 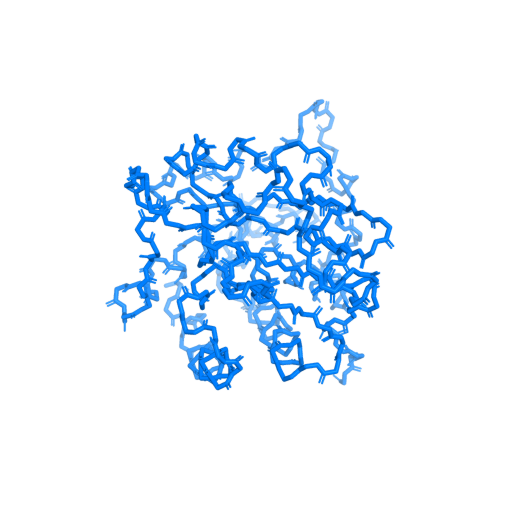THR A O 1
ATOM 732 N N . TRP A 1 98 ? -1.741 8.495 1.461 1.00 89.38 98 TRP A N 1
ATOM 733 C CA . TRP A 1 98 ? -2.011 9.916 1.657 1.00 89.38 98 TRP A CA 1
ATOM 734 C C . TRP A 1 98 ? -1.974 10.715 0.363 1.00 89.38 98 TRP A C 1
ATOM 736 O O . TRP A 1 98 ? -1.266 10.397 -0.592 1.00 89.38 98 TRP A O 1
ATOM 746 N N . THR A 1 99 ? -2.725 11.809 0.372 1.00 85.44 99 THR A N 1
ATOM 747 C CA . THR A 1 99 ? -2.637 12.927 -0.568 1.00 85.44 99 THR A CA 1
ATOM 748 C C . THR A 1 99 ? -2.471 14.207 0.251 1.00 85.44 99 THR A C 1
ATOM 750 O O . THR A 1 99 ? -2.771 14.206 1.446 1.00 85.44 99 THR A O 1
ATOM 753 N N . PRO A 1 100 ? -2.013 15.331 -0.330 1.00 85.19 100 PRO A N 1
ATOM 754 C CA . PRO A 1 100 ? -1.885 16.579 0.426 1.00 85.19 100 PRO A CA 1
ATOM 755 C C . PRO A 1 100 ? -3.170 16.995 1.157 1.00 85.19 100 PRO A C 1
ATOM 757 O O . PRO A 1 100 ? -3.101 17.627 2.206 1.00 85.19 100 PRO A O 1
ATOM 760 N N . SER A 1 101 ? -4.329 16.625 0.612 1.00 83.69 101 SER A N 1
ATOM 761 C CA . SER A 1 101 ? -5.638 16.936 1.171 1.00 83.69 101 SER A CA 1
ATOM 762 C C . SER A 1 101 ? -6.126 15.958 2.240 1.00 83.69 101 SER A C 1
ATOM 764 O O . SER A 1 101 ? -7.036 16.331 2.961 1.00 83.69 101 SER A O 1
ATOM 766 N N . SER A 1 102 ? -5.552 14.753 2.357 1.00 86.69 102 SER A N 1
ATOM 767 C CA . SER A 1 102 ? -5.914 13.777 3.401 1.00 86.69 102 SER A CA 1
ATOM 768 C C . SER A 1 102 ? -5.022 13.851 4.644 1.00 86.69 102 SER A C 1
ATOM 770 O O . SER A 1 102 ? -5.286 13.181 5.640 1.00 86.69 102 SER A O 1
ATOM 772 N N . LEU A 1 103 ? -3.920 14.610 4.579 1.00 86.62 103 LEU A N 1
ATOM 773 C CA . LEU A 1 103 ? -2.970 14.738 5.687 1.00 86.62 103 LEU A CA 1
ATOM 774 C C . LEU A 1 103 ? -3.612 15.254 6.988 1.00 86.62 103 LEU A C 1
ATOM 776 O O . LEU A 1 103 ? -3.273 14.701 8.033 1.00 86.62 103 LEU A O 1
ATOM 780 N N . PRO A 1 104 ? -4.522 16.253 6.976 1.00 86.44 104 PRO A N 1
ATOM 781 C CA . PRO A 1 104 ? -5.165 16.718 8.205 1.00 86.44 104 PRO A CA 1
ATOM 782 C C . PRO A 1 104 ? -5.954 15.616 8.923 1.00 86.44 104 PRO A C 1
ATOM 784 O O . PRO A 1 104 ? -5.814 15.458 10.133 1.00 86.44 104 PRO A O 1
ATOM 787 N N . GLU A 1 105 ? -6.732 14.817 8.187 1.00 84.38 105 GLU A N 1
ATOM 788 C CA . GLU A 1 105 ? -7.510 13.698 8.731 1.00 84.38 105 GLU A CA 1
ATOM 789 C C . GLU A 1 105 ? -6.609 12.605 9.326 1.00 84.38 105 GLU A C 1
ATOM 791 O O . GLU A 1 105 ? -6.983 11.942 10.292 1.00 84.38 105 GLU A O 1
ATOM 796 N N . GLN A 1 106 ? -5.399 12.438 8.789 1.00 87.75 106 GLN A N 1
ATOM 797 C CA . GLN A 1 106 ? -4.437 11.430 9.238 1.00 87.75 106 GLN A CA 1
ATOM 798 C C . GLN A 1 106 ? -3.567 11.875 10.421 1.00 87.75 106 GLN A C 1
ATOM 800 O O . GLN A 1 106 ? -2.853 11.048 10.991 1.00 87.75 106 GLN A O 1
ATOM 805 N N . GLU A 1 107 ? -3.620 13.148 10.825 1.00 87.12 107 GLU A N 1
ATOM 806 C CA . GLU A 1 107 ? -2.765 13.681 11.895 1.00 87.12 107 GLU A CA 1
ATOM 807 C C . GLU A 1 107 ? -2.971 12.935 13.222 1.00 87.12 107 GLU A C 1
ATOM 809 O O . GLU A 1 107 ? -2.010 12.690 13.953 1.00 87.12 107 GLU A O 1
ATOM 814 N N . ALA A 1 108 ? -4.204 12.495 13.500 1.00 83.44 108 ALA A N 1
ATOM 815 C CA . ALA A 1 108 ? -4.523 11.707 14.689 1.00 83.44 108 ALA A CA 1
ATOM 816 C C . ALA A 1 108 ? -3.657 10.438 14.793 1.00 83.44 108 ALA A C 1
ATOM 818 O O . ALA A 1 108 ? -3.166 10.114 15.871 1.00 83.44 108 ALA A O 1
ATOM 819 N N . LEU A 1 109 ? -3.381 9.769 13.669 1.00 86.69 109 LEU A N 1
ATOM 820 C CA . LEU A 1 109 ? -2.612 8.521 13.622 1.00 86.69 109 LEU A CA 1
ATOM 821 C C . LEU A 1 109 ? -1.099 8.710 13.747 1.00 86.69 109 LEU A C 1
ATOM 823 O O . LEU A 1 109 ? -0.358 7.731 13.748 1.00 86.69 109 LEU A O 1
ATOM 827 N N . ARG A 1 110 ? -0.606 9.941 13.916 1.00 83.88 110 ARG A N 1
ATOM 828 C CA . ARG A 1 110 ? 0.805 10.165 14.262 1.00 83.88 110 ARG A CA 1
ATOM 829 C C . ARG A 1 110 ? 1.125 9.833 15.716 1.00 83.88 110 ARG A C 1
ATOM 831 O O . ARG A 1 110 ? 2.295 9.624 16.040 1.00 83.88 110 ARG A O 1
ATOM 838 N N . GLN A 1 111 ? 0.123 9.739 16.586 1.00 89.94 111 GLN A N 1
ATOM 839 C CA . GLN A 1 111 ? 0.318 9.357 17.986 1.00 89.94 111 GLN A CA 1
ATOM 840 C C . GLN A 1 111 ? 0.843 7.909 18.057 1.00 89.94 111 GLN A C 1
ATOM 842 O O . GLN A 1 111 ? 0.207 7.016 17.491 1.00 89.94 111 GLN A O 1
ATOM 847 N N . PRO A 1 112 ? 2.024 7.651 18.655 1.00 92.06 112 PRO A N 1
ATOM 848 C CA . PRO A 1 112 ? 2.591 6.302 18.754 1.00 92.06 112 PRO A CA 1
ATOM 849 C C . PRO A 1 112 ? 1.621 5.285 19.354 1.00 92.06 112 PRO A C 1
ATOM 851 O O . PRO A 1 112 ? 1.490 4.180 18.840 1.00 92.06 112 PRO A O 1
ATOM 854 N N . GLU A 1 113 ? 0.877 5.689 20.376 1.00 92.38 113 GLU A N 1
ATOM 855 C CA . GLU A 1 113 ? 0.016 4.812 21.157 1.00 92.38 113 GLU A CA 1
ATOM 856 C C . GLU A 1 113 ? -1.163 4.278 20.336 1.00 92.38 113 GLU A C 1
ATOM 858 O O . GLU A 1 113 ? -1.528 3.114 20.483 1.00 92.38 113 GLU A O 1
ATOM 863 N N . LEU A 1 114 ? -1.726 5.096 19.435 1.00 92.75 114 LEU A N 1
ATOM 864 C CA . LEU A 1 114 ? -2.777 4.655 18.509 1.00 92.75 114 LEU A CA 1
ATOM 865 C C . LEU A 1 114 ? -2.231 3.665 17.476 1.00 92.75 114 LEU A C 1
ATOM 867 O O . LEU A 1 114 ? -2.898 2.695 17.125 1.00 92.75 114 LEU A O 1
ATOM 871 N N . ARG A 1 115 ? -1.002 3.883 16.995 1.00 93.75 115 ARG A N 1
ATOM 872 C CA . ARG A 1 115 ? -0.357 2.998 16.013 1.00 93.75 115 ARG A CA 1
ATOM 873 C C . ARG A 1 115 ? -0.009 1.644 16.621 1.00 93.75 115 ARG A C 1
ATOM 875 O O . ARG A 1 115 ? -0.265 0.605 16.011 1.00 93.75 115 ARG A O 1
ATOM 882 N N . GLU A 1 116 ? 0.554 1.652 17.824 1.00 94.25 116 GLU A N 1
ATOM 883 C CA . GLU A 1 116 ? 0.856 0.439 18.583 1.00 94.25 116 GLU A CA 1
ATOM 884 C C . GLU A 1 116 ? -0.411 -0.354 18.890 1.00 94.25 116 GLU A C 1
ATOM 886 O O . GLU A 1 116 ? -0.427 -1.568 18.732 1.00 94.25 116 GLU A O 1
ATOM 891 N N . GLU A 1 117 ? -1.495 0.320 19.256 1.00 95.12 117 GLU A N 1
ATOM 892 C CA . GLU A 1 117 ? -2.774 -0.326 19.525 1.00 95.12 117 GLU A CA 1
ATOM 893 C C . GLU A 1 117 ? -3.384 -0.985 18.282 1.00 95.12 117 GLU A C 1
ATOM 895 O O . GLU A 1 117 ? -3.725 -2.166 18.321 1.00 95.12 117 GLU A O 1
ATOM 900 N N . LEU A 1 118 ? -3.445 -0.274 17.152 1.00 96.25 118 LEU A N 1
ATOM 901 C CA . LEU A 1 118 ? -3.954 -0.826 15.891 1.00 96.25 118 LEU A CA 1
ATOM 902 C C . LEU A 1 118 ? -3.135 -2.034 15.419 1.00 96.25 118 LEU A C 1
ATOM 904 O O . LEU A 1 118 ? -3.693 -3.034 14.965 1.00 96.25 118 LEU A O 1
ATOM 908 N N . THR A 1 119 ? -1.808 -1.962 15.544 1.00 95.62 119 THR A N 1
ATOM 909 C CA . THR A 1 119 ? -0.922 -3.073 15.165 1.00 95.62 119 THR A CA 1
ATOM 910 C C . THR A 1 119 ? -1.001 -4.244 16.149 1.00 95.62 119 THR A C 1
ATOM 912 O O . THR A 1 119 ? -0.983 -5.389 15.706 1.00 95.62 119 THR A O 1
ATOM 915 N N . ALA A 1 120 ? -1.201 -3.996 17.448 1.00 95.31 120 ALA A N 1
ATOM 916 C CA . ALA A 1 120 ? -1.460 -5.035 18.448 1.00 95.31 120 ALA A CA 1
ATOM 917 C C . ALA A 1 120 ? -2.791 -5.762 18.213 1.00 95.31 120 ALA A C 1
ATOM 919 O O . ALA A 1 120 ? -2.877 -6.979 18.379 1.00 95.31 120 ALA A O 1
ATOM 920 N N . MET A 1 121 ? -3.834 -5.032 17.806 1.00 96.12 121 MET A N 1
ATOM 921 C CA . MET A 1 121 ? -5.103 -5.639 17.397 1.00 96.12 121 MET A CA 1
ATOM 922 C C . MET A 1 121 ? -4.920 -6.491 16.142 1.00 96.12 121 MET A C 1
ATOM 924 O O . MET A 1 121 ? -5.408 -7.616 16.064 1.00 96.12 121 MET A O 1
ATOM 928 N N . ALA A 1 122 ? -4.159 -5.990 15.167 1.00 95.19 122 ALA A N 1
ATOM 929 C CA . ALA A 1 122 ? -3.860 -6.720 13.942 1.00 95.19 122 ALA A CA 1
ATOM 930 C C . ALA A 1 122 ? -3.035 -7.998 14.189 1.00 95.19 122 ALA A C 1
ATOM 932 O O . ALA A 1 122 ? -3.265 -9.007 13.520 1.00 95.19 122 ALA A O 1
ATOM 933 N N . SER A 1 123 ? -2.104 -7.999 15.148 1.00 93.38 123 SER A N 1
ATOM 934 C CA . SER A 1 123 ? -1.338 -9.196 15.527 1.00 93.38 123 SER A CA 1
ATOM 935 C C . SER A 1 123 ? -2.130 -10.176 16.401 1.00 93.38 123 SER A C 1
ATOM 937 O O . SER A 1 123 ? -1.694 -11.307 16.597 1.00 93.38 123 SER A O 1
ATOM 939 N N . GLY A 1 124 ? -3.300 -9.772 16.910 1.00 93.38 124 GLY A N 1
ATOM 940 C CA . GLY A 1 124 ? -4.086 -10.547 17.872 1.00 93.38 124 GLY A CA 1
ATOM 941 C C . GLY A 1 124 ? -3.556 -10.465 19.308 1.00 93.38 124 GLY A C 1
ATOM 942 O O . GLY A 1 124 ? -4.082 -11.141 20.188 1.00 93.38 124 GLY A O 1
ATOM 943 N N . ARG A 1 125 ? -2.539 -9.632 19.571 1.00 94.50 125 ARG A N 1
ATOM 944 C CA . ARG A 1 125 ? -2.038 -9.348 20.926 1.00 94.50 125 ARG A CA 1
ATOM 945 C C . ARG A 1 125 ? -3.062 -8.582 21.766 1.00 94.50 125 ARG A C 1
ATOM 947 O O . ARG A 1 125 ? -3.036 -8.676 22.993 1.00 94.50 125 ARG A O 1
ATOM 954 N N . LEU A 1 126 ? -3.939 -7.822 21.114 1.00 94.56 126 LEU A N 1
ATOM 955 C CA . LEU A 1 126 ? -5.024 -7.081 21.742 1.00 94.56 126 LEU A CA 1
ATOM 956 C C . LEU A 1 126 ? -6.367 -7.482 21.114 1.00 94.56 126 LEU A C 1
ATOM 958 O O . LEU A 1 126 ? -6.511 -7.463 19.897 1.00 94.56 126 LEU A O 1
ATOM 962 N N . GLU A 1 127 ? -7.359 -7.830 21.935 1.00 91.69 127 GLU A N 1
ATOM 963 C CA . GLU A 1 127 ? -8.678 -8.269 21.444 1.00 91.69 127 GLU A CA 1
ATOM 964 C C . GLU A 1 127 ? -9.568 -7.110 20.966 1.00 91.69 127 GLU A C 1
ATOM 966 O O . GLU A 1 127 ? -10.460 -7.312 20.146 1.00 91.69 127 GLU A O 1
ATOM 971 N N . GLY A 1 128 ? -9.334 -5.896 21.466 1.00 92.56 128 GLY A N 1
ATOM 972 C CA . GLY A 1 128 ? -10.159 -4.723 21.188 1.00 92.56 128 GLY A CA 1
ATOM 973 C C . GLY A 1 128 ? -9.495 -3.428 21.660 1.00 92.56 128 GLY A C 1
ATOM 974 O O . GLY A 1 128 ? -8.534 -3.481 22.428 1.00 92.56 128 GLY A O 1
ATOM 975 N N . PRO A 1 129 ? -9.988 -2.260 21.224 1.00 93.62 129 PRO A N 1
ATOM 976 C CA . PRO A 1 129 ? -9.382 -0.984 21.577 1.00 93.62 129 PRO A CA 1
ATOM 977 C C . PRO A 1 129 ? -9.574 -0.643 23.059 1.00 93.62 129 PRO A C 1
ATOM 979 O O . PRO A 1 129 ? -10.531 -1.061 23.714 1.00 93.62 129 PRO A O 1
ATOM 982 N N . SER A 1 130 ? -8.691 0.205 23.564 1.00 93.06 130 SER A N 1
ATOM 983 C CA . SER A 1 130 ? -8.742 0.791 24.896 1.00 93.06 130 SER A CA 1
ATOM 984 C C . SER A 1 130 ? -9.980 1.675 25.044 1.00 93.06 130 SER A C 1
ATOM 986 O O . SER A 1 130 ? -10.407 2.366 24.111 1.00 93.06 130 SER A O 1
ATOM 988 N N . ALA A 1 131 ? -10.562 1.670 26.245 1.00 92.19 131 ALA A N 1
ATOM 989 C CA . ALA A 1 131 ? -11.832 2.336 26.532 1.00 92.19 131 ALA A CA 1
ATOM 990 C C . ALA A 1 131 ? -11.803 3.857 26.288 1.00 92.19 131 ALA A C 1
ATOM 992 O O . ALA A 1 131 ? -12.823 4.442 25.935 1.00 92.19 131 ALA A O 1
ATOM 993 N N . ASP A 1 132 ? -10.647 4.498 26.452 1.00 92.88 132 ASP A N 1
ATOM 994 C CA . ASP A 1 132 ? -10.432 5.928 26.214 1.00 92.88 132 ASP A CA 1
ATOM 995 C C . ASP A 1 132 ? -10.277 6.287 24.725 1.00 92.88 132 ASP A C 1
ATOM 997 O O . ASP A 1 132 ? -10.353 7.463 24.371 1.00 92.88 132 ASP A O 1
ATOM 1001 N N . ARG A 1 133 ? -10.089 5.296 23.842 1.00 92.12 133 ARG A N 1
ATOM 1002 C CA . ARG A 1 133 ? -9.767 5.504 22.417 1.00 92.12 133 ARG A CA 1
ATOM 1003 C C . ARG A 1 133 ? -10.777 4.909 21.453 1.00 92.12 133 ARG A C 1
ATOM 1005 O O . ARG A 1 133 ? -10.808 5.333 20.300 1.00 92.12 133 ARG A O 1
ATOM 1012 N N . ILE A 1 134 ? -11.625 3.986 21.908 1.00 94.19 134 ILE A N 1
ATOM 1013 C CA . ILE A 1 134 ? -12.645 3.341 21.070 1.00 94.19 134 ILE A CA 1
ATOM 1014 C C . ILE A 1 134 ? -13.481 4.360 20.288 1.00 94.19 134 ILE A C 1
ATOM 1016 O O . ILE A 1 134 ? -13.614 4.228 19.077 1.00 94.19 134 ILE A O 1
ATOM 1020 N N . GLN A 1 135 ? -13.938 5.437 20.939 1.00 93.38 135 GLN A N 1
ATOM 1021 C CA . GLN A 1 135 ? -14.754 6.462 20.287 1.00 93.38 135 GLN A CA 1
ATOM 1022 C C . GLN A 1 135 ? -14.007 7.156 19.139 1.00 93.38 135 GLN A C 1
ATOM 1024 O O . GLN A 1 135 ? -14.591 7.399 18.086 1.00 93.38 135 GLN A O 1
ATOM 1029 N N . LEU A 1 136 ? -12.722 7.469 19.327 1.00 92.62 136 LEU A N 1
ATOM 1030 C CA . LEU A 1 136 ? -11.897 8.075 18.283 1.00 92.62 136 LEU A CA 1
ATOM 1031 C C . LEU A 1 136 ? -11.675 7.089 17.130 1.00 92.62 136 LEU A C 1
ATOM 1033 O O . LEU A 1 136 ? -11.837 7.453 15.970 1.00 92.62 136 LEU A O 1
ATOM 1037 N N . LEU A 1 137 ? -11.330 5.838 17.437 1.00 94.69 137 LEU A N 1
ATOM 1038 C CA . LEU A 1 137 ? -11.060 4.819 16.422 1.00 94.69 137 LEU A CA 1
ATOM 1039 C C . LEU A 1 137 ? -12.309 4.460 15.603 1.00 94.69 137 LEU A C 1
ATOM 1041 O O . LEU A 1 137 ? -12.196 4.252 14.397 1.00 94.69 137 LEU A O 1
ATOM 1045 N N . GLU A 1 138 ? -13.492 4.455 16.220 1.00 94.56 138 GLU A N 1
ATOM 1046 C CA . GLU A 1 138 ? -14.778 4.299 15.529 1.00 94.56 138 GLU A CA 1
ATOM 1047 C C . GLU A 1 138 ? -15.120 5.519 14.663 1.00 94.56 138 GLU A C 1
ATOM 1049 O O . GLU A 1 138 ? -15.564 5.358 13.529 1.00 94.56 138 GLU A O 1
ATOM 1054 N N . GLN A 1 139 ? -14.866 6.744 15.143 1.00 92.69 139 GLN A N 1
ATOM 1055 C CA . GLN A 1 139 ? -15.051 7.968 14.346 1.00 92.69 139 GLN A CA 1
ATOM 1056 C C . GLN A 1 139 ? -14.145 8.004 13.111 1.00 92.69 139 GLN A C 1
ATOM 1058 O O . GLN A 1 139 ? -14.556 8.480 12.055 1.00 92.69 139 GLN A O 1
ATOM 1063 N N . LEU A 1 140 ? -12.926 7.479 13.235 1.00 92.62 140 LEU A N 1
ATOM 1064 C CA . LEU A 1 140 ? -11.996 7.314 12.120 1.00 92.62 140 LEU A CA 1
ATOM 1065 C C . LEU A 1 140 ? -12.316 6.078 11.260 1.00 92.62 140 LEU A C 1
ATOM 1067 O O . LEU A 1 140 ? -11.627 5.849 10.272 1.00 92.62 140 LEU A O 1
ATOM 1071 N N . GLY A 1 141 ? -13.318 5.271 11.626 1.00 94.38 141 GLY A N 1
ATOM 1072 C CA . GLY A 1 141 ? -13.711 4.032 10.943 1.00 94.38 141 GLY A CA 1
ATOM 1073 C C . GLY A 1 141 ? -12.705 2.886 11.031 1.00 94.38 141 GLY A C 1
ATOM 1074 O O . GLY A 1 141 ? -12.882 1.870 10.366 1.00 94.38 141 GLY A O 1
ATOM 1075 N N . LEU A 1 142 ? -11.664 3.015 11.855 1.00 95.94 142 LEU A N 1
ATOM 1076 C CA . LEU A 1 142 ? -10.599 2.018 12.012 1.00 95.94 142 LEU A CA 1
ATOM 1077 C C . LEU A 1 142 ? -11.022 0.846 12.899 1.00 95.94 142 LEU A C 1
ATOM 1079 O O . LEU A 1 142 ? -10.417 -0.222 12.843 1.00 95.94 142 LEU A O 1
ATOM 1083 N N . VAL A 1 143 ? -12.060 1.049 13.708 1.00 96.06 143 VAL A N 1
ATOM 1084 C CA . VAL A 1 143 ? -12.716 0.021 14.513 1.00 96.06 143 VAL A CA 1
ATOM 1085 C C . VAL A 1 143 ? -14.203 0.009 14.187 1.00 96.06 143 VAL A C 1
ATOM 1087 O O . VAL A 1 143 ? -14.824 1.060 14.043 1.00 96.06 143 VAL A O 1
ATOM 1090 N N . GLN A 1 144 ? -14.782 -1.186 14.106 1.00 94.25 144 GLN A N 1
ATOM 1091 C CA . GLN A 1 144 ? -16.217 -1.389 13.975 1.00 94.25 144 GLN A CA 1
ATOM 1092 C C . GLN A 1 144 ? -16.654 -2.557 14.861 1.00 94.25 144 GLN A C 1
ATOM 1094 O O . GLN A 1 144 ? -16.069 -3.638 14.811 1.00 94.25 144 GLN A O 1
ATOM 1099 N N . ASN A 1 145 ? -17.700 -2.353 15.669 1.00 91.25 145 ASN A N 1
ATOM 1100 C CA . ASN A 1 145 ? -18.221 -3.362 16.602 1.00 91.25 145 ASN A CA 1
ATOM 1101 C C . ASN A 1 145 ? -17.133 -3.939 17.537 1.00 91.25 145 ASN A C 1
ATOM 1103 O O . ASN A 1 145 ? -17.130 -5.134 17.828 1.00 91.25 145 ASN A O 1
ATOM 1107 N N . GLY A 1 146 ? -16.182 -3.101 17.968 1.00 87.44 146 GLY A N 1
ATOM 1108 C CA . GLY A 1 146 ? -15.059 -3.492 18.829 1.00 87.44 146 GLY A CA 1
ATOM 1109 C C . GLY A 1 146 ? -13.902 -4.216 18.127 1.00 87.44 146 GLY A C 1
ATOM 1110 O O . GLY A 1 146 ? -12.866 -4.421 18.752 1.00 87.44 146 GLY A O 1
ATOM 1111 N N . GLY A 1 147 ? -14.041 -4.562 16.844 1.00 92.88 147 GLY A N 1
ATOM 1112 C CA . GLY A 1 147 ? -12.998 -5.201 16.042 1.00 92.88 147 GLY A CA 1
ATOM 1113 C C . GLY A 1 147 ? -12.296 -4.231 15.097 1.00 92.88 147 GLY A C 1
ATOM 1114 O O . GLY A 1 147 ? -12.835 -3.187 14.737 1.00 92.88 147 GLY A O 1
ATOM 1115 N N . LEU A 1 148 ? -11.088 -4.592 14.668 1.00 95.06 148 LEU A N 1
ATOM 1116 C CA . LEU A 1 148 ? -10.339 -3.832 13.671 1.00 95.06 148 LEU A CA 1
ATOM 1117 C C . LEU A 1 148 ? -11.073 -3.848 12.318 1.00 95.06 148 LEU A C 1
ATOM 1119 O O . LEU A 1 148 ? -11.443 -4.912 11.824 1.00 95.06 148 LEU A O 1
ATOM 1123 N N . ASN A 1 149 ? -11.245 -2.677 11.712 1.00 95.94 149 ASN A N 1
ATOM 1124 C CA . ASN A 1 149 ? -11.944 -2.484 10.441 1.00 95.94 149 ASN A CA 1
ATOM 1125 C C . ASN A 1 149 ? -10.993 -1.984 9.340 1.00 95.94 149 ASN A C 1
ATOM 1127 O O . ASN A 1 149 ? -11.345 -1.132 8.537 1.00 95.94 149 ASN A O 1
ATOM 1131 N N . VAL A 1 150 ? -9.760 -2.491 9.312 1.00 96.00 150 VAL A N 1
ATOM 1132 C CA . VAL A 1 150 ? -8.798 -2.209 8.238 1.00 96.00 150 VAL A CA 1
ATOM 1133 C C . VAL A 1 150 ? -8.195 -3.505 7.702 1.00 96.00 150 VAL A C 1
ATOM 1135 O O . VAL A 1 150 ? -8.120 -4.491 8.443 1.00 96.00 150 VAL A O 1
ATOM 1138 N N . PRO A 1 151 ? -7.707 -3.526 6.447 1.00 96.62 151 PRO A N 1
ATOM 1139 C CA . PRO A 1 151 ? -6.975 -4.666 5.920 1.00 96.62 151 PRO A CA 1
ATOM 1140 C C . PRO A 1 151 ? -5.778 -5.033 6.803 1.00 96.62 151 PRO A C 1
ATOM 1142 O O . PRO A 1 151 ? -4.927 -4.192 7.098 1.00 96.62 151 PRO A O 1
ATOM 1145 N N . VAL A 1 152 ? -5.686 -6.314 7.169 1.00 95.94 152 VAL A N 1
ATOM 1146 C CA . VAL A 1 152 ? -4.509 -6.895 7.827 1.00 95.94 152 VAL A CA 1
ATOM 1147 C C . VAL A 1 152 ? -3.849 -7.889 6.883 1.00 95.94 152 VAL A C 1
ATOM 1149 O O . VAL A 1 152 ? -4.426 -8.920 6.531 1.00 95.94 152 VAL A O 1
ATOM 1152 N N . ILE A 1 153 ? -2.627 -7.574 6.477 1.00 95.38 153 ILE A N 1
ATOM 1153 C CA . ILE A 1 153 ? -1.846 -8.333 5.511 1.00 95.38 153 ILE A CA 1
ATOM 1154 C C . ILE A 1 153 ? -0.853 -9.209 6.272 1.00 95.38 153 ILE A C 1
ATOM 1156 O O . ILE A 1 153 ? 0.049 -8.708 6.947 1.00 95.38 153 ILE A O 1
ATOM 1160 N N . ARG A 1 154 ? -1.040 -10.525 6.149 1.00 92.56 154 ARG A N 1
ATOM 1161 C CA . ARG A 1 154 ? -0.186 -11.577 6.717 1.00 92.56 154 ARG A CA 1
ATOM 1162 C C . ARG A 1 154 ? 0.403 -12.420 5.580 1.00 92.56 154 ARG A C 1
ATOM 1164 O O . ARG A 1 154 ? -0.190 -12.423 4.500 1.00 92.56 154 ARG A O 1
ATOM 1171 N N . PRO A 1 155 ? 1.533 -13.121 5.786 1.00 86.44 155 PRO A N 1
ATOM 1172 C CA . PRO A 1 155 ? 2.217 -13.859 4.717 1.00 86.44 155 PRO A CA 1
ATOM 1173 C C . PRO A 1 155 ? 1.324 -14.865 3.981 1.00 86.44 155 PRO A C 1
ATOM 1175 O O . PRO A 1 155 ? 1.509 -15.113 2.795 1.00 86.44 155 PRO A O 1
ATOM 1178 N N . ASP A 1 156 ? 0.365 -15.448 4.694 1.00 84.00 156 ASP A N 1
ATOM 1179 C CA . ASP A 1 156 ? -0.517 -16.519 4.241 1.00 84.00 156 ASP A CA 1
ATOM 1180 C C . ASP A 1 156 ? -1.843 -16.022 3.641 1.00 84.00 156 ASP A C 1
ATOM 1182 O O . ASP A 1 156 ? -2.646 -16.833 3.173 1.00 84.00 156 ASP A O 1
ATOM 1186 N N . THR A 1 157 ? -2.099 -14.707 3.613 1.00 91.69 157 THR A N 1
ATOM 1187 C CA . THR A 1 157 ? -3.351 -14.200 3.041 1.00 91.69 157 THR A CA 1
ATOM 1188 C C . THR A 1 157 ? -3.305 -14.190 1.511 1.00 91.69 157 THR A C 1
ATOM 1190 O O . THR A 1 157 ? -2.282 -13.829 0.920 1.00 91.69 157 THR A O 1
ATOM 1193 N N . PRO A 1 158 ? -4.434 -14.476 0.829 1.00 93.75 158 PRO A N 1
ATOM 1194 C CA . PRO A 1 158 ? -4.527 -14.338 -0.626 1.00 93.75 158 PRO A CA 1
ATOM 1195 C C . PRO A 1 158 ? -4.126 -12.945 -1.120 1.00 93.75 158 PRO A C 1
ATOM 1197 O O . PRO A 1 158 ? -3.467 -12.816 -2.148 1.00 93.75 158 PRO A O 1
ATOM 1200 N N . VAL A 1 159 ? -4.458 -11.899 -0.352 1.00 94.81 159 VAL A N 1
ATOM 1201 C CA . VAL A 1 159 ? -4.065 -10.517 -0.658 1.00 94.81 159 VAL A CA 1
ATOM 1202 C C . VAL A 1 159 ? -2.545 -10.372 -0.675 1.00 94.81 159 VAL A C 1
ATOM 1204 O O . VAL A 1 159 ? -2.026 -9.763 -1.604 1.00 94.81 159 VAL A O 1
ATOM 1207 N N . CYS A 1 160 ? -1.817 -10.941 0.290 1.00 94.31 160 CYS A N 1
ATOM 1208 C CA . CYS A 1 160 ? -0.354 -10.887 0.321 1.00 94.31 160 CYS A CA 1
ATOM 1209 C C . CYS A 1 160 ? 0.267 -11.606 -0.887 1.00 94.31 160 CYS A C 1
ATOM 1211 O O . CYS A 1 160 ? 1.096 -11.024 -1.589 1.00 94.31 160 CYS A O 1
ATOM 1213 N N . VAL A 1 161 ? -0.197 -12.823 -1.188 1.00 93.00 161 VAL A N 1
ATOM 1214 C CA . VAL A 1 161 ? 0.287 -13.622 -2.328 1.00 93.00 161 VAL A CA 1
ATOM 1215 C C . VAL A 1 161 ? 0.058 -12.899 -3.658 1.00 93.00 161 VAL A C 1
ATOM 1217 O O . VAL A 1 161 ? 0.986 -12.739 -4.455 1.00 93.00 161 VAL A O 1
ATOM 1220 N N . GLU A 1 162 ? -1.159 -12.408 -3.896 1.00 95.06 162 GLU A N 1
ATOM 1221 C CA . GLU A 1 162 ? -1.484 -11.683 -5.128 1.00 95.06 162 GLU A CA 1
ATOM 1222 C C . GLU A 1 162 ? -0.768 -10.332 -5.214 1.00 95.06 162 GLU A C 1
ATOM 1224 O O . GLU A 1 162 ? -0.344 -9.943 -6.303 1.00 95.06 162 GLU A O 1
ATOM 1229 N N . SER A 1 163 ? -0.552 -9.651 -4.082 1.00 95.31 163 SER A N 1
ATOM 1230 C CA . SER A 1 163 ? 0.235 -8.411 -4.031 1.00 95.31 163 SER A CA 1
ATOM 1231 C C . SER A 1 163 ? 1.666 -8.643 -4.508 1.00 95.31 163 SER A C 1
ATOM 1233 O O . SER A 1 163 ? 2.165 -7.902 -5.352 1.00 95.31 163 SER A O 1
ATOM 1235 N N . GLY A 1 164 ? 2.329 -9.689 -4.006 1.00 93.69 164 GLY A N 1
ATOM 1236 C CA . GLY A 1 164 ? 3.695 -10.013 -4.413 1.00 93.69 164 GLY A CA 1
ATOM 1237 C C . GLY A 1 164 ? 3.805 -10.433 -5.872 1.00 93.69 164 GLY A C 1
ATOM 1238 O O . GLY A 1 164 ? 4.728 -10.006 -6.569 1.00 93.69 164 GLY A O 1
ATOM 1239 N N . ARG A 1 165 ? 2.847 -11.234 -6.350 1.00 94.38 165 ARG A N 1
ATOM 1240 C CA . ARG A 1 165 ? 2.773 -11.649 -7.754 1.00 94.38 165 ARG A CA 1
ATOM 1241 C C . ARG A 1 165 ? 2.626 -10.442 -8.682 1.00 94.38 165 ARG A C 1
ATOM 1243 O O . ARG A 1 165 ? 3.403 -10.310 -9.628 1.00 94.38 165 ARG A O 1
ATOM 1250 N N . LEU A 1 166 ? 1.679 -9.549 -8.387 1.00 95.56 166 LEU A N 1
ATOM 1251 C CA . LEU A 1 166 ? 1.442 -8.343 -9.178 1.00 95.56 166 LEU A CA 1
ATOM 1252 C C . LEU A 1 166 ? 2.636 -7.381 -9.115 1.00 95.56 166 LEU A C 1
ATOM 1254 O O . LEU A 1 166 ? 3.045 -6.858 -10.149 1.00 95.56 166 LEU A O 1
ATOM 1258 N N . ALA A 1 167 ? 3.254 -7.197 -7.944 1.00 94.50 167 ALA A N 1
ATOM 1259 C CA . ALA A 1 167 ? 4.462 -6.383 -7.805 1.00 94.50 167 ALA A CA 1
ATOM 1260 C C . ALA A 1 167 ? 5.620 -6.920 -8.664 1.00 94.50 167 ALA A C 1
ATOM 1262 O O . ALA A 1 167 ? 6.287 -6.156 -9.361 1.00 94.50 167 ALA A O 1
ATOM 1263 N N . MET A 1 168 ? 5.822 -8.242 -8.683 1.00 94.06 168 MET A N 1
ATOM 1264 C CA . MET A 1 168 ? 6.825 -8.886 -9.536 1.00 94.06 168 MET A CA 1
ATOM 1265 C C . MET A 1 168 ? 6.525 -8.694 -11.027 1.00 94.06 168 MET A C 1
ATOM 1267 O O . MET A 1 168 ? 7.432 -8.413 -11.810 1.00 94.06 168 MET A O 1
ATOM 1271 N N . GLN A 1 169 ? 5.262 -8.804 -11.438 1.00 93.62 169 GLN A N 1
ATOM 1272 C CA . GLN A 1 169 ? 4.865 -8.539 -12.822 1.00 93.62 169 GLN A CA 1
ATOM 1273 C C . GLN A 1 169 ? 5.061 -7.073 -13.208 1.00 93.62 169 GLN A C 1
ATOM 1275 O O . GLN A 1 169 ? 5.586 -6.803 -14.286 1.00 93.62 169 GLN A O 1
ATOM 1280 N N . ALA A 1 170 ? 4.712 -6.134 -12.326 1.00 92.94 170 ALA A N 1
ATOM 1281 C CA . ALA A 1 170 ? 4.942 -4.708 -12.534 1.00 92.94 170 ALA A CA 1
ATOM 1282 C C . ALA A 1 170 ? 6.438 -4.402 -12.696 1.00 92.94 170 ALA A C 1
ATOM 1284 O O . ALA A 1 170 ? 6.827 -3.728 -13.651 1.00 92.94 170 ALA A O 1
ATOM 1285 N N . ALA A 1 171 ? 7.283 -4.971 -11.833 1.00 92.31 171 ALA A N 1
ATOM 1286 C CA . ALA A 1 171 ? 8.735 -4.853 -11.919 1.00 92.31 171 ALA A CA 1
ATOM 1287 C C . ALA A 1 171 ? 9.284 -5.426 -13.241 1.00 92.31 171 ALA A C 1
ATOM 1289 O 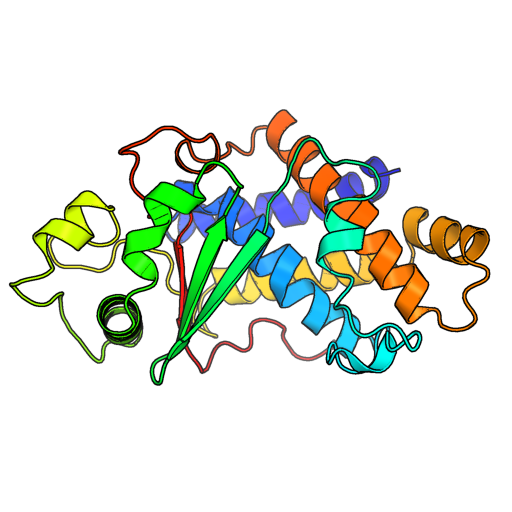O . ALA A 1 171 ? 10.019 -4.739 -13.953 1.00 92.31 171 ALA A O 1
ATOM 1290 N N . ARG A 1 172 ? 8.875 -6.647 -13.622 1.00 93.19 172 ARG A N 1
ATOM 1291 C CA . ARG A 1 172 ? 9.265 -7.290 -14.894 1.00 93.19 172 ARG A CA 1
ATOM 1292 C C . ARG A 1 172 ? 8.816 -6.483 -16.114 1.00 93.19 172 ARG A C 1
ATOM 1294 O O . ARG A 1 172 ? 9.574 -6.348 -17.070 1.00 93.19 172 ARG A O 1
ATOM 1301 N N . ALA A 1 173 ? 7.605 -5.935 -16.086 1.00 92.62 173 ALA A N 1
ATOM 1302 C CA . ALA A 1 173 ? 7.084 -5.118 -17.174 1.00 92.62 173 ALA A CA 1
ATOM 1303 C C . ALA A 1 173 ? 7.869 -3.803 -17.302 1.00 92.62 173 ALA A C 1
ATOM 1305 O O . ALA A 1 173 ? 8.217 -3.398 -18.410 1.00 92.62 173 ALA A O 1
ATOM 1306 N N . LEU A 1 174 ? 8.216 -3.167 -16.179 1.00 91.50 174 LEU A N 1
ATOM 1307 C CA . LEU A 1 174 ? 8.970 -1.917 -16.158 1.00 91.50 174 LEU A CA 1
ATOM 1308 C C . LEU A 1 174 ? 10.369 -2.057 -16.777 1.00 91.50 174 LEU A C 1
ATOM 1310 O O . LEU A 1 174 ? 10.745 -1.213 -17.594 1.00 91.50 174 LEU A O 1
ATOM 1314 N N . VAL A 1 175 ? 11.121 -3.111 -16.437 1.00 92.12 175 VAL A N 1
ATOM 1315 C CA . VAL A 1 175 ? 12.523 -3.286 -16.881 1.00 92.12 175 VAL A CA 1
ATOM 1316 C C . VAL A 1 175 ? 12.687 -3.498 -18.390 1.00 92.12 175 VAL A C 1
ATOM 1318 O O . VAL A 1 175 ? 13.787 -3.340 -18.913 1.00 92.12 175 VAL A O 1
ATOM 1321 N N . VAL A 1 176 ? 11.611 -3.823 -19.113 1.00 91.19 176 VAL A N 1
ATOM 1322 C CA . VAL A 1 176 ? 11.606 -3.932 -20.589 1.00 91.19 176 VAL A CA 1
ATOM 1323 C C . VAL A 1 176 ? 10.794 -2.825 -21.274 1.00 91.19 176 VAL A C 1
ATOM 1325 O O . VAL A 1 176 ? 10.750 -2.736 -22.507 1.00 91.19 176 VAL A O 1
ATOM 1328 N N . SER A 1 177 ? 10.163 -1.961 -20.480 1.00 90.44 177 SER A N 1
ATOM 1329 C CA . SER A 1 177 ? 9.227 -0.948 -20.957 1.00 90.44 177 SER A CA 1
ATOM 1330 C C . SER A 1 177 ? 9.909 0.154 -21.776 1.00 90.44 177 SER A C 1
ATOM 1332 O O . SER A 1 177 ? 11.084 0.482 -21.579 1.00 90.44 177 SER A O 1
ATOM 1334 N N . GLU A 1 178 ? 9.155 0.768 -22.689 1.00 89.81 178 GLU A N 1
ATOM 1335 C CA . GLU A 1 178 ? 9.606 1.965 -23.406 1.00 89.81 178 GLU A CA 1
ATOM 1336 C C . GLU A 1 178 ? 9.969 3.141 -22.468 1.00 89.81 178 GLU A C 1
ATOM 1338 O O . GLU A 1 178 ? 11.030 3.726 -22.675 1.00 89.81 178 GLU A O 1
ATOM 1343 N N . PRO A 1 179 ? 9.203 3.464 -21.397 1.00 87.75 179 PRO A N 1
ATOM 1344 C CA . PRO A 1 179 ? 9.609 4.461 -20.402 1.00 87.75 179 PRO A CA 1
ATOM 1345 C C . PRO A 1 179 ? 11.026 4.277 -19.854 1.00 87.75 179 PRO A C 1
ATOM 1347 O O . PRO A 1 179 ? 11.757 5.255 -19.709 1.00 87.75 179 PRO A O 1
ATOM 1350 N N . PHE A 1 180 ? 11.425 3.038 -19.553 1.00 89.06 180 PHE A N 1
ATOM 1351 C CA . PHE A 1 180 ? 12.771 2.758 -19.061 1.00 89.06 180 PHE A CA 1
ATOM 1352 C C . PHE A 1 180 ? 13.832 2.990 -20.141 1.00 89.06 180 PHE A C 1
ATOM 1354 O O . PHE A 1 180 ? 14.844 3.645 -19.881 1.00 89.06 180 PHE A O 1
ATOM 1361 N N . ARG A 1 181 ? 13.587 2.516 -21.369 1.00 90.06 181 ARG A N 1
ATOM 1362 C CA . ARG A 1 181 ? 14.480 2.756 -22.514 1.00 90.06 181 ARG A CA 1
ATOM 1363 C C . ARG A 1 181 ? 14.659 4.246 -22.794 1.00 90.06 181 ARG A C 1
ATOM 1365 O O . ARG A 1 181 ? 15.788 4.699 -22.984 1.00 90.06 181 ARG A O 1
ATOM 1372 N N . GLU A 1 182 ? 13.570 5.005 -22.752 1.00 87.56 182 GLU A N 1
ATOM 1373 C CA . GLU A 1 182 ? 13.589 6.449 -22.954 1.00 87.56 182 GLU A CA 1
ATOM 1374 C C . GLU A 1 182 ? 14.340 7.164 -21.826 1.00 87.56 182 GLU A C 1
ATOM 1376 O O . GLU A 1 182 ? 15.206 7.991 -22.100 1.00 87.56 182 GLU A O 1
ATOM 1381 N N . MET A 1 183 ? 14.099 6.805 -20.560 1.00 85.44 183 MET A N 1
ATOM 1382 C CA . MET A 1 183 ? 14.841 7.388 -19.438 1.00 85.44 183 MET A CA 1
ATOM 1383 C C . MET A 1 183 ? 16.333 7.098 -19.526 1.00 85.44 183 MET A C 1
ATOM 1385 O O . MET A 1 183 ? 17.138 8.004 -19.324 1.00 85.44 183 MET A O 1
ATOM 1389 N N . LYS A 1 184 ? 16.717 5.880 -19.914 1.00 85.06 184 LYS A N 1
ATOM 1390 C CA . LYS A 1 184 ? 18.120 5.520 -20.145 1.00 85.06 184 LYS A CA 1
ATOM 1391 C C . LYS A 1 184 ? 18.758 6.373 -21.246 1.00 85.06 184 LYS A C 1
ATOM 1393 O O . LYS A 1 184 ? 19.902 6.793 -21.101 1.00 85.06 184 LYS A O 1
ATOM 1398 N N . ARG A 1 185 ? 18.019 6.656 -22.326 1.00 86.56 185 ARG A N 1
ATOM 1399 C CA . ARG A 1 185 ? 18.470 7.520 -23.429 1.00 86.56 185 ARG A CA 1
ATOM 1400 C C . ARG A 1 185 ? 18.607 8.981 -22.998 1.00 86.56 185 ARG A C 1
ATOM 1402 O O . ARG A 1 185 ? 19.599 9.611 -23.335 1.00 86.56 185 ARG A O 1
ATOM 1409 N N . LEU A 1 186 ? 17.623 9.513 -22.272 1.00 80.88 186 LEU A N 1
ATOM 1410 C CA . LEU A 1 186 ? 17.573 10.922 -21.862 1.00 80.88 186 LEU A CA 1
ATOM 1411 C C . LEU A 1 186 ? 18.603 11.281 -20.792 1.00 80.88 186 LEU A C 1
ATOM 1413 O O . LEU A 1 186 ? 19.076 12.411 -20.750 1.00 80.88 186 LEU A O 1
ATOM 1417 N N . THR A 1 187 ? 18.908 10.339 -19.905 1.00 72.69 187 THR A N 1
ATOM 1418 C CA . THR A 1 187 ? 19.797 10.578 -18.761 1.00 72.69 187 THR A CA 1
ATOM 1419 C C . THR A 1 187 ? 21.248 10.229 -19.054 1.00 72.69 187 THR A C 1
ATOM 1421 O O . THR A 1 187 ? 22.099 10.485 -18.207 1.00 72.69 187 THR A O 1
ATOM 1424 N N . GLU A 1 188 ? 21.523 9.594 -20.203 1.00 76.31 188 GLU A N 1
ATOM 1425 C CA . GLU A 1 188 ? 22.805 8.939 -20.503 1.00 76.31 188 GLU A CA 1
ATOM 1426 C C . GLU A 1 188 ? 23.323 8.119 -19.304 1.00 76.31 188 GLU A C 1
ATOM 1428 O O . GLU A 1 188 ? 24.530 8.005 -19.077 1.00 76.31 188 GLU A O 1
ATOM 1433 N N . ALA A 1 189 ? 22.402 7.588 -18.483 1.00 64.88 189 ALA A N 1
ATOM 1434 C CA . ALA A 1 189 ? 22.742 7.121 -17.151 1.00 64.88 189 ALA A CA 1
ATOM 1435 C C . ALA A 1 189 ? 23.703 5.937 -17.241 1.00 64.88 189 ALA A C 1
ATOM 1437 O O . ALA A 1 189 ? 23.348 4.850 -17.705 1.00 64.88 189 ALA A O 1
ATOM 1438 N N . GLN A 1 190 ? 24.916 6.147 -16.725 1.00 66.12 190 GLN A N 1
ATOM 1439 C CA . GLN A 1 190 ? 25.911 5.088 -16.5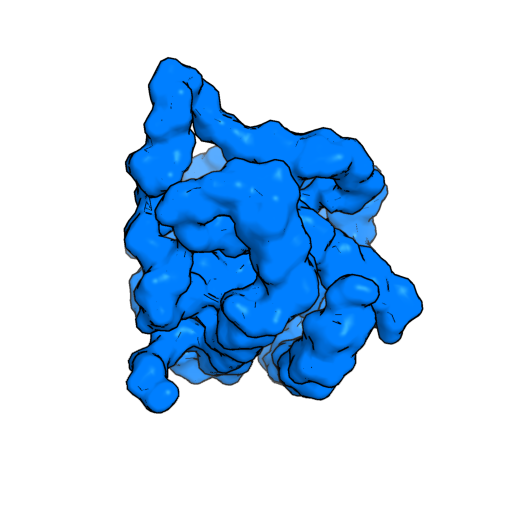61 1.00 66.12 190 GLN A CA 1
ATOM 1440 C C . GLN A 1 190 ? 25.412 3.999 -15.601 1.00 66.12 190 GLN A C 1
ATOM 1442 O O . GLN A 1 190 ? 25.837 2.852 -15.708 1.00 66.12 190 GLN A O 1
ATOM 1447 N N . ASN A 1 191 ? 24.480 4.352 -14.705 1.00 73.62 191 ASN A N 1
ATOM 1448 C CA . ASN A 1 191 ? 23.794 3.431 -13.810 1.00 73.62 191 ASN A CA 1
ATOM 1449 C C . ASN A 1 191 ? 22.336 3.187 -14.272 1.00 73.62 191 ASN A C 1
ATOM 1451 O O . ASN A 1 191 ? 21.478 4.053 -14.070 1.00 73.62 191 ASN A O 1
ATOM 1455 N N . PRO A 1 192 ? 22.020 2.009 -14.846 1.00 79.56 192 PRO A N 1
ATOM 1456 C CA . PRO A 1 192 ? 20.661 1.636 -15.241 1.00 79.56 192 PRO A CA 1
ATOM 1457 C C . PRO A 1 192 ? 19.624 1.714 -14.114 1.00 79.56 192 PRO A C 1
ATOM 1459 O O . PRO A 1 192 ? 18.461 1.996 -14.400 1.00 79.56 192 PRO A O 1
ATOM 1462 N N . ALA A 1 193 ? 20.028 1.531 -12.854 1.00 81.06 193 ALA A N 1
ATOM 1463 C CA . ALA A 1 193 ? 19.127 1.622 -11.709 1.00 81.06 193 ALA A CA 1
ATOM 1464 C C . ALA A 1 193 ? 18.513 3.026 -11.577 1.00 81.06 193 ALA A C 1
ATOM 1466 O O . ALA A 1 193 ? 17.317 3.158 -11.336 1.00 81.06 193 ALA A O 1
ATOM 1467 N N . VAL A 1 194 ? 19.295 4.083 -11.827 1.00 77.31 194 VAL A N 1
ATOM 1468 C CA . VAL A 1 194 ? 18.810 5.474 -11.765 1.00 77.31 194 VAL A CA 1
ATOM 1469 C C . VAL A 1 194 ? 17.754 5.727 -12.840 1.00 77.31 194 VAL A C 1
ATOM 1471 O O . VAL A 1 194 ? 16.678 6.246 -12.547 1.00 77.31 194 VAL A O 1
ATOM 1474 N N . ALA A 1 195 ? 18.015 5.301 -14.079 1.00 81.56 195 ALA A N 1
ATOM 1475 C CA . ALA A 1 195 ? 17.047 5.425 -15.168 1.00 81.56 195 ALA A CA 1
ATOM 1476 C C . ALA A 1 195 ? 15.754 4.642 -14.887 1.00 81.56 195 ALA A C 1
ATOM 1478 O O . ALA A 1 195 ? 14.664 5.094 -15.241 1.00 81.56 195 ALA A O 1
ATOM 1479 N N . LEU A 1 196 ? 15.863 3.488 -14.226 1.00 85.94 196 LEU A N 1
ATOM 1480 C CA . LEU A 1 196 ? 14.724 2.665 -13.842 1.00 85.94 196 LEU A CA 1
ATOM 1481 C C . LEU A 1 196 ? 13.881 3.323 -12.745 1.00 85.94 196 LEU A C 1
ATOM 1483 O O . LEU A 1 196 ? 12.661 3.391 -12.878 1.00 85.94 196 LEU A O 1
ATOM 1487 N N . ILE A 1 197 ? 14.526 3.877 -11.715 1.00 81.62 197 ILE A N 1
ATOM 1488 C CA . ILE A 1 197 ? 13.875 4.654 -10.652 1.00 81.62 197 ILE A CA 1
ATOM 1489 C C . ILE A 1 197 ? 13.126 5.850 -11.253 1.00 81.62 197 ILE A C 1
ATOM 1491 O O . ILE A 1 197 ? 11.962 6.083 -10.922 1.00 81.62 197 ILE A O 1
ATOM 1495 N N . MET A 1 198 ? 13.754 6.586 -12.174 1.00 80.50 198 MET A N 1
ATOM 1496 C CA . MET A 1 198 ? 13.120 7.718 -12.859 1.00 80.50 198 MET A CA 1
ATOM 1497 C C . MET A 1 198 ? 11.924 7.279 -13.709 1.00 80.50 198 MET A C 1
ATOM 1499 O O . MET A 1 198 ? 10.857 7.894 -13.646 1.00 80.50 198 MET A O 1
ATOM 1503 N N . ALA A 1 199 ? 12.071 6.193 -14.473 1.00 85.62 199 ALA A N 1
ATOM 1504 C CA . ALA A 1 199 ? 10.979 5.635 -15.264 1.00 85.62 199 ALA A CA 1
ATOM 1505 C C . ALA A 1 199 ? 9.804 5.214 -14.377 1.00 85.62 199 ALA A C 1
ATOM 1507 O O . ALA A 1 199 ? 8.652 5.480 -14.723 1.00 85.62 199 ALA A O 1
ATOM 1508 N N . TYR A 1 200 ? 10.091 4.628 -13.213 1.00 86.19 200 TYR A N 1
ATOM 1509 C CA . TYR A 1 200 ? 9.072 4.209 -12.263 1.00 86.19 200 TYR A CA 1
ATOM 1510 C C . TYR A 1 200 ? 8.203 5.373 -11.789 1.00 86.19 200 TYR A C 1
ATOM 1512 O O . TYR A 1 200 ? 6.982 5.361 -11.974 1.00 86.19 200 TYR A O 1
ATOM 1520 N N . HIS A 1 201 ? 8.845 6.429 -11.283 1.00 81.00 201 HIS A N 1
ATOM 1521 C CA . HIS A 1 201 ? 8.166 7.637 -10.810 1.00 81.00 201 HIS A CA 1
ATOM 1522 C C . HIS A 1 201 ? 7.394 8.351 -11.925 1.00 81.00 201 HIS A C 1
ATOM 1524 O O . HIS A 1 201 ? 6.404 9.035 -11.666 1.00 81.00 201 HIS A O 1
ATOM 1530 N N . TRP A 1 202 ? 7.801 8.171 -13.183 1.00 80.19 202 TRP A N 1
ATOM 1531 C CA . TRP A 1 202 ? 7.098 8.753 -14.320 1.00 80.19 202 TRP A CA 1
ATOM 1532 C C . TRP A 1 202 ? 5.831 7.990 -14.725 1.00 80.19 202 TRP A C 1
ATOM 1534 O O . TRP A 1 202 ? 4.888 8.575 -15.273 1.00 80.19 202 TRP A O 1
ATOM 1544 N N . VAL A 1 203 ? 5.816 6.679 -14.505 1.00 85.38 203 VAL A N 1
ATOM 1545 C CA . VAL A 1 203 ? 4.766 5.772 -14.974 1.00 85.38 203 VAL A CA 1
ATOM 1546 C C . VAL A 1 203 ? 3.697 5.559 -13.914 1.00 85.38 203 VAL A C 1
ATOM 1548 O O . VAL A 1 203 ? 2.512 5.663 -14.227 1.00 85.38 203 VAL A O 1
ATOM 1551 N N . TYR A 1 204 ? 4.101 5.257 -12.681 1.00 85.19 204 TYR A N 1
ATOM 1552 C CA . TYR A 1 204 ? 3.199 4.760 -11.646 1.00 85.19 204 TYR A CA 1
ATOM 1553 C C . TYR A 1 204 ? 2.012 5.704 -11.347 1.00 85.19 204 TYR A C 1
ATOM 1555 O O . TYR A 1 204 ? 0.869 5.243 -11.418 1.00 85.19 204 TYR A O 1
ATOM 1563 N N . PRO A 1 205 ? 2.203 7.025 -11.140 1.00 82.06 205 PRO A N 1
ATOM 1564 C CA . PRO A 1 205 ? 1.078 7.935 -10.905 1.00 82.06 205 PRO A CA 1
ATOM 1565 C C . PRO A 1 205 ? 0.072 7.957 -12.062 1.00 82.06 205 PRO A C 1
ATOM 1567 O O . PRO A 1 205 ? -1.135 8.027 -11.850 1.00 82.06 205 PRO A O 1
ATOM 1570 N N . ARG A 1 206 ? 0.556 7.850 -13.304 1.00 85.00 206 ARG A N 1
ATOM 1571 C CA . ARG A 1 206 ? -0.308 7.829 -14.491 1.00 85.00 206 ARG A CA 1
ATOM 1572 C C . ARG A 1 206 ? -1.049 6.515 -14.648 1.00 85.00 206 ARG A C 1
ATOM 1574 O O . ARG A 1 206 ? -2.188 6.533 -15.104 1.00 85.00 206 ARG A O 1
ATOM 1581 N N . LEU A 1 207 ? -0.411 5.402 -14.290 1.00 87.69 207 LEU A N 1
ATOM 1582 C CA . LEU A 1 207 ? -1.071 4.105 -14.241 1.00 87.69 207 LEU A CA 1
ATOM 1583 C C . LEU A 1 207 ? -2.268 4.175 -13.285 1.00 87.69 207 LEU A C 1
ATOM 1585 O O . LEU A 1 207 ? -3.373 3.829 -13.693 1.00 87.69 207 LEU A O 1
ATOM 1589 N N . MET A 1 208 ? -2.078 4.720 -12.077 1.00 88.31 208 MET A N 1
ATOM 1590 C CA . MET A 1 208 ? -3.171 4.928 -11.119 1.00 88.31 208 MET A CA 1
ATOM 1591 C C . MET A 1 208 ? -4.288 5.803 -11.702 1.00 88.31 208 MET A C 1
ATOM 1593 O O . MET A 1 208 ? -5.437 5.372 -11.714 1.00 88.31 208 MET A O 1
ATOM 1597 N N . SER A 1 209 ? -3.971 6.962 -12.293 1.00 85.94 209 SER A N 1
ATOM 1598 C CA . SER A 1 209 ? -4.988 7.818 -12.930 1.00 85.94 209 SER A CA 1
ATOM 1599 C C . SER A 1 209 ? -5.746 7.124 -14.071 1.00 85.94 209 SER A C 1
ATOM 1601 O O . SER A 1 209 ? -6.945 7.329 -14.247 1.00 85.94 209 SER A O 1
ATOM 1603 N N . GLN A 1 210 ? -5.074 6.298 -14.879 1.00 86.75 210 GLN A N 1
ATOM 1604 C CA . GLN A 1 210 ? -5.742 5.553 -15.950 1.00 86.75 210 GLN A CA 1
ATOM 1605 C C . GLN A 1 210 ? -6.675 4.468 -15.397 1.00 86.75 210 GLN A C 1
ATOM 1607 O O . GLN A 1 210 ? -7.739 4.234 -15.972 1.00 86.75 210 GLN A O 1
ATOM 1612 N N . LEU A 1 211 ? -6.302 3.819 -14.291 1.00 88.12 211 LEU A N 1
ATOM 1613 C CA . LEU A 1 211 ? -7.155 2.853 -13.600 1.00 88.12 211 LEU A CA 1
ATOM 1614 C C . LEU A 1 211 ? -8.375 3.532 -12.969 1.00 88.12 211 LEU A C 1
ATOM 1616 O O . LEU A 1 211 ? -9.471 2.977 -13.040 1.00 88.12 211 LEU A O 1
ATOM 1620 N N . GLU A 1 212 ? -8.222 4.751 -12.443 1.00 87.44 212 GLU A N 1
ATOM 1621 C CA . GLU A 1 212 ? -9.347 5.551 -11.942 1.00 87.44 212 GLU A CA 1
ATOM 1622 C C . GLU A 1 212 ? -10.387 5.817 -13.030 1.00 87.44 212 GLU A C 1
ATOM 1624 O O . GLU A 1 212 ? -11.572 5.532 -12.851 1.00 87.44 212 GLU A O 1
ATOM 1629 N N . VAL A 1 213 ? -9.941 6.269 -14.206 1.00 86.62 213 VAL A N 1
ATOM 1630 C CA . VAL A 1 213 ? -10.818 6.494 -15.370 1.00 86.62 213 VAL A CA 1
ATOM 1631 C C . VAL A 1 213 ? -11.532 5.209 -15.808 1.00 86.62 213 VAL A C 1
ATOM 1633 O O . VAL A 1 213 ? -12.648 5.265 -16.324 1.00 86.62 213 VAL A O 1
ATOM 1636 N N . ARG A 1 214 ? -10.913 4.043 -15.592 1.00 85.06 214 ARG A N 1
ATOM 1637 C CA . ARG A 1 214 ? -11.482 2.724 -15.915 1.00 85.06 214 ARG A CA 1
ATOM 1638 C C . ARG A 1 214 ? -12.387 2.148 -14.822 1.00 85.06 214 ARG A C 1
ATOM 1640 O O . ARG A 1 214 ? -12.928 1.064 -15.016 1.00 85.06 214 ARG A O 1
ATOM 1647 N N . GLY A 1 215 ? -12.598 2.868 -13.720 1.00 85.56 215 GLY A N 1
ATOM 1648 C CA . GLY A 1 215 ? -13.567 2.507 -12.684 1.00 85.56 215 GLY A CA 1
ATOM 1649 C C . GLY A 1 215 ? -12.970 2.131 -11.329 1.00 85.56 215 GLY A C 1
ATOM 1650 O O . GLY A 1 215 ? -13.729 1.754 -10.435 1.00 85.56 215 GLY A O 1
ATOM 1651 N N . LEU A 1 216 ? -11.651 2.248 -11.131 1.00 86.00 216 LEU A N 1
ATOM 1652 C CA . LEU A 1 216 ? -11.063 2.145 -9.795 1.00 86.00 216 LEU A CA 1
ATOM 1653 C C . LEU A 1 216 ? -11.357 3.429 -9.004 1.00 86.00 216 LEU A C 1
ATOM 1655 O O . LEU A 1 216 ? -10.745 4.466 -9.222 1.00 86.00 216 LEU A O 1
ATOM 1659 N N . VAL A 1 217 ? -12.315 3.388 -8.084 1.00 84.19 217 VAL A N 1
ATOM 1660 C CA . VAL A 1 217 ? -12.737 4.598 -7.364 1.00 84.19 217 VAL A CA 1
ATOM 1661 C C . VAL A 1 217 ? -11.730 4.968 -6.276 1.00 84.19 217 VAL A C 1
ATOM 1663 O O . VAL A 1 217 ? -11.402 4.151 -5.414 1.00 84.19 217 VAL A O 1
ATOM 1666 N N . ARG A 1 218 ? -11.288 6.226 -6.286 1.00 87.00 218 ARG A N 1
ATOM 1667 C CA . ARG A 1 218 ? -10.495 6.817 -5.211 1.00 87.00 218 ARG A CA 1
ATOM 1668 C C . ARG A 1 218 ? -11.376 7.110 -3.985 1.00 87.00 218 ARG A C 1
ATOM 1670 O O . ARG A 1 218 ? -12.444 7.705 -4.136 1.00 87.00 218 ARG A O 1
ATOM 1677 N N . PRO A 1 219 ? -10.965 6.707 -2.769 1.00 82.62 219 PRO A N 1
ATOM 1678 C CA . PRO A 1 219 ? -11.704 7.021 -1.550 1.00 82.62 219 PRO A CA 1
ATOM 1679 C C . PRO A 1 219 ? -11.850 8.527 -1.304 1.00 82.62 219 PRO A C 1
ATOM 1681 O O . PRO A 1 219 ? -10.899 9.285 -1.483 1.00 82.62 219 PRO A O 1
ATOM 1684 N N . LEU A 1 220 ? -13.011 8.948 -0.791 1.00 85.88 220 LEU A N 1
ATOM 1685 C CA . LEU A 1 220 ? -13.343 10.363 -0.562 1.00 85.88 220 LEU A CA 1
ATOM 1686 C C . LEU A 1 220 ? -12.362 11.100 0.364 1.00 85.88 220 LEU A C 1
ATOM 1688 O O . LEU A 1 220 ? -12.125 12.293 0.178 1.00 85.88 220 LEU A O 1
ATOM 1692 N N . VAL A 1 221 ? -11.776 10.394 1.334 1.00 86.25 221 VAL A N 1
ATOM 1693 C CA . VAL A 1 221 ? -10.732 10.939 2.213 1.00 86.25 221 VAL A CA 1
ATOM 1694 C C . VAL A 1 221 ? -9.516 11.401 1.409 1.00 86.25 221 VAL A C 1
ATOM 1696 O O . VAL A 1 221 ? -8.967 12.474 1.653 1.00 86.25 221 VAL A O 1
ATOM 1699 N N . LEU A 1 222 ? -9.133 10.651 0.371 1.00 85.81 222 LEU A N 1
ATOM 1700 C CA . LEU A 1 222 ? -8.029 11.026 -0.505 1.00 85.81 222 LEU A CA 1
ATOM 1701 C C . LEU A 1 222 ? -8.390 12.233 -1.375 1.00 85.81 222 LEU A C 1
ATOM 1703 O O . LEU A 1 222 ? -7.481 12.943 -1.800 1.00 85.81 222 LEU A O 1
ATOM 1707 N N . ASP A 1 223 ? -9.673 12.506 -1.604 1.00 85.94 223 ASP A N 1
ATOM 1708 C CA . ASP A 1 223 ? -10.164 13.697 -2.311 1.00 85.94 223 ASP A CA 1
ATOM 1709 C C . ASP A 1 223 ? -10.295 14.934 -1.402 1.00 85.94 223 ASP A C 1
ATOM 1711 O O . ASP A 1 223 ? -10.733 15.991 -1.858 1.00 85.94 223 ASP A O 1
ATOM 1715 N N . GLY A 1 224 ? -9.912 14.834 -0.122 1.00 81.38 224 GLY A N 1
ATOM 1716 C CA . GLY A 1 224 ? -9.938 15.959 0.817 1.00 81.38 224 GLY A CA 1
ATOM 1717 C C . GLY A 1 224 ? -11.308 16.257 1.412 1.00 81.38 224 GLY A C 1
ATOM 1718 O O . GLY A 1 224 ? -11.576 17.391 1.815 1.00 81.38 224 GLY A O 1
ATOM 1719 N N . ARG A 1 225 ? -12.214 15.275 1.434 1.00 84.88 225 ARG A N 1
ATOM 1720 C CA . ARG A 1 225 ? -13.496 15.434 2.124 1.00 84.88 225 ARG A CA 1
ATOM 1721 C C . ARG A 1 225 ? -13.306 15.192 3.615 1.00 84.88 225 ARG A C 1
ATOM 1723 O O . ARG A 1 225 ? -13.073 14.067 4.033 1.00 84.88 225 ARG A O 1
ATOM 1730 N N . SER A 1 226 ? -13.447 16.243 4.412 1.00 81.62 226 SER A N 1
ATOM 1731 C CA . SER A 1 226 ? -13.273 16.119 5.857 1.00 81.62 226 SER A CA 1
ATOM 1732 C C . SER A 1 226 ? -14.372 15.287 6.518 1.00 81.62 226 SER A C 1
ATOM 1734 O O . SER A 1 226 ? -15.516 15.261 6.056 1.00 81.62 226 SER A O 1
ATOM 1736 N N . GLY A 1 227 ? -14.013 14.600 7.604 1.00 82.56 227 GLY A N 1
ATOM 1737 C CA . GLY A 1 227 ? -14.911 13.723 8.359 1.00 82.56 227 GLY A CA 1
ATOM 1738 C C . GLY A 1 227 ? -15.250 12.402 7.663 1.00 82.56 227 GLY A C 1
ATOM 1739 O O . GLY A 1 227 ? -16.115 11.674 8.145 1.00 82.56 227 GLY A O 1
ATOM 1740 N N . THR A 1 228 ? -14.607 12.076 6.539 1.00 88.56 228 THR A N 1
ATOM 1741 C CA . THR A 1 228 ? -14.709 10.737 5.949 1.00 88.56 228 THR A CA 1
ATOM 1742 C C . THR A 1 228 ? -13.798 9.765 6.687 1.00 88.56 228 THR A C 1
ATOM 1744 O O . THR A 1 228 ? -12.668 10.146 7.009 1.00 88.56 228 THR A O 1
ATOM 1747 N N . PRO A 1 229 ? -14.241 8.526 6.921 1.00 91.00 229 PRO A N 1
ATOM 1748 C CA . PRO A 1 229 ? -13.448 7.588 7.688 1.00 91.00 229 PRO A CA 1
ATOM 1749 C C . PRO A 1 229 ? -12.210 7.100 6.905 1.00 91.00 229 PRO A C 1
ATOM 1751 O O . PRO A 1 229 ? -12.124 7.199 5.675 1.00 91.00 229 PRO A O 1
ATOM 1754 N N . LEU A 1 230 ? -11.180 6.712 7.661 1.00 92.25 230 LEU A N 1
ATOM 1755 C CA . LEU A 1 230 ? -9.815 6.468 7.194 1.00 92.25 230 LEU A CA 1
ATOM 1756 C C . LEU A 1 230 ? -9.589 5.028 6.721 1.00 92.25 230 LEU A C 1
ATOM 1758 O O . LEU A 1 230 ? -8.575 4.766 6.066 1.00 92.25 230 LEU A O 1
ATOM 1762 N N . GLU A 1 231 ? -10.503 4.100 7.014 1.00 92.56 231 GLU A N 1
ATOM 1763 C CA . GLU A 1 231 ? -10.363 2.674 6.707 1.00 92.56 231 GLU A CA 1
ATOM 1764 C C . GLU A 1 231 ? -9.982 2.333 5.260 1.00 92.56 231 GLU A C 1
ATOM 1766 O O . GLU A 1 231 ? -9.204 1.396 5.061 1.00 92.56 231 GLU A O 1
ATOM 1771 N N . PRO A 1 232 ? -10.410 3.079 4.220 1.00 93.00 232 PRO A N 1
ATOM 1772 C CA . PRO A 1 232 ? -10.062 2.738 2.850 1.00 93.00 232 PRO A CA 1
ATOM 1773 C C . PRO A 1 232 ? -8.608 3.094 2.524 1.00 93.00 232 PRO A C 1
ATOM 1775 O O . PRO A 1 232 ? -8.139 2.774 1.438 1.00 93.00 232 PRO A O 1
ATOM 1778 N N . THR A 1 233 ? -7.912 3.800 3.422 1.00 93.81 233 THR A N 1
ATOM 1779 C CA . THR A 1 233 ? -6.547 4.317 3.228 1.00 93.81 233 THR A CA 1
ATOM 1780 C C . THR A 1 233 ? -5.531 3.786 4.221 1.00 93.81 233 THR A C 1
ATOM 1782 O O . THR A 1 233 ? -4.339 4.027 4.048 1.00 93.81 233 THR A O 1
ATOM 1785 N N . VAL A 1 234 ? -5.986 3.074 5.247 1.00 95.62 234 VAL A N 1
ATOM 1786 C CA . VAL A 1 234 ? -5.143 2.520 6.303 1.00 95.62 234 VAL A CA 1
ATOM 1787 C C . VAL A 1 234 ? -5.112 1.009 6.163 1.00 95.62 234 VAL A C 1
ATOM 1789 O O . VAL A 1 234 ? -6.134 0.390 5.893 1.00 95.62 234 VAL A O 1
ATOM 1792 N N . TYR A 1 235 ? -3.942 0.411 6.347 1.00 96.56 235 TYR A N 1
ATOM 1793 C CA . TYR A 1 235 ? -3.768 -1.038 6.392 1.00 96.56 235 TYR A CA 1
ATOM 1794 C C . TYR A 1 235 ? -2.605 -1.400 7.313 1.00 96.56 235 TYR A C 1
ATOM 1796 O O . TYR A 1 235 ? -1.734 -0.575 7.590 1.00 96.56 235 TYR A O 1
ATOM 1804 N N . VAL A 1 236 ? -2.590 -2.640 7.797 1.00 96.25 236 VAL A N 1
ATOM 1805 C CA . VAL A 1 236 ? -1.510 -3.162 8.640 1.00 96.25 236 VAL A CA 1
ATOM 1806 C C . VAL A 1 236 ? -0.812 -4.311 7.932 1.00 96.25 236 VAL A C 1
ATOM 1808 O O . VAL A 1 236 ? -1.465 -5.235 7.451 1.00 96.25 236 VAL A O 1
ATOM 1811 N N . VAL A 1 237 ? 0.517 -4.279 7.909 1.00 94.44 237 VAL A N 1
ATOM 1812 C CA . VAL A 1 237 ? 1.364 -5.397 7.477 1.00 94.44 237 VAL A CA 1
ATOM 1813 C C . VAL A 1 237 ? 2.004 -6.003 8.721 1.00 94.44 237 VAL A C 1
ATOM 1815 O O . VAL A 1 237 ? 2.731 -5.318 9.434 1.00 94.44 237 VAL A O 1
ATOM 1818 N N . THR A 1 238 ? 1.736 -7.270 9.028 1.00 90.81 238 THR A N 1
ATOM 1819 C CA . THR A 1 238 ? 2.360 -7.928 10.192 1.00 90.81 238 THR A CA 1
ATOM 1820 C C . THR A 1 238 ? 3.832 -8.241 9.912 1.00 90.81 238 THR A C 1
ATOM 1822 O O . THR A 1 238 ? 4.170 -8.547 8.770 1.00 90.81 238 THR A O 1
ATOM 1825 N N . ASN A 1 239 ? 4.694 -8.231 10.937 1.00 71.62 239 ASN A N 1
ATOM 1826 C CA . ASN A 1 239 ? 6.161 -8.351 10.801 1.00 71.62 239 ASN A CA 1
ATOM 1827 C C . ASN A 1 239 ? 6.664 -9.605 10.056 1.00 71.62 239 ASN A C 1
ATOM 1829 O O . ASN A 1 239 ? 7.794 -9.626 9.577 1.00 71.62 239 ASN A O 1
ATOM 1833 N N . GLU A 1 240 ? 5.837 -10.636 9.917 1.00 61.06 240 GLU A N 1
ATOM 1834 C CA . GLU A 1 240 ? 6.192 -11.867 9.205 1.00 61.06 240 GLU A CA 1
ATOM 1835 C C . GLU A 1 240 ? 5.948 -11.784 7.687 1.00 61.06 240 GLU A C 1
ATOM 1837 O O . GLU A 1 240 ? 6.427 -12.634 6.936 1.00 61.06 240 GLU A O 1
ATOM 1842 N N . ALA A 1 241 ? 5.190 -10.790 7.206 1.00 63.97 241 ALA A N 1
ATOM 1843 C CA . ALA A 1 241 ? 4.660 -10.759 5.844 1.00 63.97 241 ALA A CA 1
ATOM 1844 C C . ALA A 1 241 ? 5.740 -10.479 4.782 1.00 63.97 241 ALA A C 1
ATOM 1846 O O . ALA A 1 241 ? 5.991 -9.342 4.380 1.00 63.97 241 ALA A O 1
ATOM 1847 N N . ALA A 1 242 ? 6.333 -11.547 4.253 1.00 75.88 242 ALA A N 1
ATOM 1848 C CA . ALA A 1 242 ? 7.165 -11.517 3.056 1.00 75.88 242 ALA A CA 1
ATOM 1849 C C . ALA A 1 242 ? 6.310 -11.773 1.803 1.00 75.88 242 ALA A C 1
ATOM 1851 O O . ALA A 1 242 ? 6.314 -12.866 1.246 1.00 75.88 242 ALA A O 1
ATOM 1852 N N . CYS A 1 243 ? 5.557 -10.762 1.358 1.00 81.75 243 CYS A N 1
ATOM 1853 C CA . CYS A 1 243 ? 4.581 -10.948 0.277 1.00 81.75 243 CYS A CA 1
ATOM 1854 C C . CYS A 1 243 ? 5.196 -11.207 -1.097 1.00 81.75 243 CYS A C 1
ATOM 1856 O O . CYS A 1 243 ? 4.597 -11.899 -1.913 1.00 81.75 243 CYS A O 1
ATOM 1858 N N . VAL A 1 244 ? 6.405 -10.713 -1.366 1.00 72.25 244 VAL A N 1
ATOM 1859 C CA . VAL A 1 244 ? 7.130 -11.135 -2.568 1.00 72.25 244 VAL A CA 1
ATOM 1860 C C . VAL A 1 244 ? 7.683 -12.542 -2.288 1.00 72.25 244 VAL A C 1
ATOM 1862 O O . VAL A 1 244 ? 8.472 -12.723 -1.357 1.00 72.25 244 VAL A O 1
ATOM 1865 N N . GLY A 1 245 ? 7.261 -13.545 -3.064 1.00 58.00 245 GLY A N 1
ATOM 1866 C CA . GLY A 1 245 ? 7.733 -14.938 -2.976 1.00 58.00 245 GLY A CA 1
ATOM 1867 C C . GLY A 1 245 ? 9.100 -15.162 -3.649 1.00 58.00 245 GLY A C 1
ATOM 1868 O O . GLY A 1 245 ? 9.582 -14.261 -4.344 1.00 58.00 245 GLY A O 1
ATOM 1869 N N . PRO A 1 246 ? 9.771 -16.309 -3.425 1.00 46.88 246 PRO A N 1
ATOM 1870 C CA . PRO A 1 246 ? 11.062 -16.612 -4.051 1.00 46.88 246 PRO A CA 1
ATOM 1871 C C . PRO A 1 246 ? 10.970 -16.540 -5.583 1.00 46.88 246 PRO A C 1
ATOM 1873 O O . PRO A 1 246 ? 9.925 -16.834 -6.158 1.00 46.88 246 PRO A O 1
ATOM 1876 N N . SER A 1 247 ? 12.054 -16.112 -6.235 1.00 45.59 247 SER A N 1
ATOM 1877 C CA . SER A 1 247 ? 12.127 -16.026 -7.695 1.00 45.59 247 SER A CA 1
ATOM 1878 C C . SER A 1 247 ? 12.001 -17.425 -8.308 1.00 45.59 247 SER A C 1
ATOM 1880 O O . SER A 1 247 ? 12.897 -18.246 -8.118 1.00 45.59 247 SER A O 1
ATOM 1882 N N . GLU A 1 248 ? 10.901 -17.684 -9.019 1.00 43.47 248 GLU A N 1
ATOM 1883 C CA . GLU A 1 248 ? 10.800 -18.780 -9.996 1.00 43.47 248 GLU A CA 1
ATOM 1884 C C . GLU A 1 248 ? 11.482 -18.405 -11.315 1.00 43.47 248 GLU A C 1
ATOM 1886 O O . GLU A 1 248 ? 11.258 -17.259 -11.799 1.00 43.47 248 GLU A O 1
#

Radius of gyration: 18.21 Å; chains: 1; bounding box: 45×37×50 Å

pLDDT: mean 83.76, std 15.0, range [31.05, 97.44]

Secondary structure (DSSP, 8-state):
-HHHHHHHHHHHHHHHHHHHHHTT-GGGHHHIIIIIIIIIIHHHHHHHTTSSS-SSGGGG--S-SS-THHHHHHTTT-S---EEEEEE-SSEEEEEEE-TTTHHHHGGGGSHHHHHHHHHHHHTS-SS--TTTHHHHHHTTSEETTEE-S-EE-TTSHHHHHHHHHHHHHHHHHHHSHHHHHHHHHHT-SSHHHHHHHHHHHHHHHHHHHHHHTT-PPPTTTTT-TT--STTTEEEEETT---SPP--

Sequence (248 aa):
MTDELLSALGPDIDRYVGTVREAGWPGSSYALLGSFVLDDLAWKALERLGAIENADASAMDTGSQHWSGVTWITLPPQTHKLGTNSYPTPDGVLCMTWTPSSLPEQEALRQPELREELTAMASGRLEGPSADRIQLLEQLGLVQNGGLNVPVIRPDTPVCVESGRLAMQAARALVVSEPFREMKRLTEAQNPAVALIMAYHWVYPRLMSQLEVRGLVRPLVLDGRSGTPLEPTVYVVTNEAACVGPSE

Foldseek 3Di:
DLVLVCVQLVVLLVVLCVQCVVVVQNLQSLQCVQEPQQVPLLVVLCCQVVLDPPPPCVVPPPVDPDDCPVVLLPVVHDPDDWYKDWDDDPFFIKIFIADPLLVVVCVVVVPPVNRNQLSCLLSVVDVFDDPVCNVVCVLLVQDDPRHGLAAEAEQPRPSLQSSQVSSNSSNVCLLPDPLLVVLCVVVVDPRSSVSSVSSSSVNSSVSSVVVVVVPSPDDVSNVNDPSGHRRSGIYTYTPNHPSNDRDD